Protein AF-A0A1F0MSL5-F1 (afdb_monomer_lite)

pLDDT: mean 90.59, std 12.0, range [36.44, 98.75]

Radius of gyration: 19.06 Å; chains: 1; bounding box: 54×35×48 Å

Structure (mmCIF, N/CA/C/O backbone):
data_AF-A0A1F0MSL5-F1
#
_entry.id   AF-A0A1F0MSL5-F1
#
loop_
_atom_site.group_PDB
_atom_site.id
_atom_site.type_symbol
_atom_site.label_atom_id
_atom_site.label_alt_id
_atom_site.label_comp_id
_atom_site.label_asym_id
_atom_site.label_entity_id
_atom_site.label_seq_id
_atom_site.pdbx_PDB_ins_code
_atom_site.Cartn_x
_atom_site.Cartn_y
_atom_site.Cartn_z
_atom_site.occupancy
_atom_site.B_iso_or_equiv
_atom_site.auth_seq_id
_atom_site.auth_comp_id
_atom_site.auth_asym_id
_atom_site.auth_atom_id
_atom_site.pdbx_PDB_model_num
ATOM 1 N N . MET A 1 1 ? 31.109 -0.212 -4.032 1.00 39.09 1 MET A N 1
ATOM 2 C CA . MET A 1 1 ? 30.775 -1.635 -4.224 1.00 39.09 1 MET A CA 1
ATOM 3 C C . MET A 1 1 ? 31.225 -1.991 -5.620 1.00 39.09 1 MET A C 1
ATOM 5 O O . MET A 1 1 ? 30.994 -1.193 -6.517 1.00 39.09 1 MET A O 1
ATOM 9 N N . VAL A 1 2 ? 31.985 -3.072 -5.764 1.00 36.44 2 VAL A N 1
ATOM 10 C CA . VAL A 1 2 ? 32.353 -3.594 -7.083 1.00 36.44 2 VAL A CA 1
ATOM 11 C C . VAL A 1 2 ? 31.089 -4.248 -7.626 1.00 36.44 2 VAL A C 1
ATOM 13 O O . VAL A 1 2 ? 30.461 -5.012 -6.900 1.00 36.44 2 VAL A O 1
ATOM 16 N N . ASP A 1 3 ? 30.675 -3.861 -8.826 1.00 40.62 3 ASP A N 1
ATOM 17 C CA . ASP A 1 3 ? 29.534 -4.452 -9.519 1.00 40.62 3 ASP A CA 1
ATOM 18 C C . ASP A 1 3 ? 29.884 -5.920 -9.820 1.00 40.62 3 ASP A C 1
ATOM 20 O O . ASP A 1 3 ? 30.677 -6.215 -10.711 1.00 40.62 3 ASP A O 1
ATOM 24 N N . GLU A 1 4 ? 29.420 -6.841 -8.970 1.00 50.75 4 GLU A N 1
ATOM 25 C CA . GLU A 1 4 ? 29.673 -8.285 -9.089 1.00 50.75 4 GLU A CA 1
ATOM 26 C C . GLU A 1 4 ? 28.747 -8.949 -10.120 1.00 50.75 4 GLU A C 1
ATOM 28 O O . GLU A 1 4 ? 28.671 -10.177 -10.187 1.00 50.75 4 GLU A O 1
ATOM 33 N N . TYR A 1 5 ? 28.041 -8.168 -10.943 1.00 54.22 5 TYR A N 1
ATOM 34 C CA . TYR A 1 5 ? 27.278 -8.721 -12.047 1.00 54.22 5 TYR A CA 1
ATOM 35 C C . TYR A 1 5 ? 28.220 -9.040 -13.217 1.00 54.22 5 TYR A C 1
ATOM 37 O O . TYR A 1 5 ? 28.801 -8.127 -13.805 1.00 54.22 5 TYR A O 1
ATOM 45 N N . PRO A 1 6 ? 28.432 -10.325 -13.563 1.00 61.44 6 PRO A N 1
ATOM 46 C CA . PRO A 1 6 ? 29.410 -10.688 -14.577 1.00 61.44 6 PRO A CA 1
ATOM 47 C C . PRO A 1 6 ? 28.989 -10.113 -15.930 1.00 61.44 6 PRO A C 1
ATOM 49 O O . PRO A 1 6 ? 27.938 -10.470 -16.474 1.00 61.44 6 PRO A O 1
ATOM 52 N N . GLU A 1 7 ? 29.822 -9.223 -16.471 1.00 61.44 7 GLU A N 1
ATOM 53 C CA . GLU A 1 7 ? 29.609 -8.629 -17.785 1.00 61.44 7 GLU A CA 1
ATOM 54 C C . GLU A 1 7 ? 29.478 -9.729 -18.849 1.00 61.44 7 GLU A C 1
ATOM 56 O O . GLU A 1 7 ? 30.272 -10.670 -18.925 1.00 61.44 7 GLU A O 1
ATOM 61 N N . ASN A 1 8 ? 28.463 -9.613 -19.705 1.00 65.75 8 ASN A N 1
ATOM 62 C CA . ASN A 1 8 ? 28.251 -10.545 -20.807 1.00 65.75 8 ASN A CA 1
ATOM 63 C C . ASN A 1 8 ? 29.166 -10.181 -21.988 1.00 65.75 8 ASN A C 1
ATOM 65 O O . ASN A 1 8 ? 28.724 -9.621 -22.992 1.00 65.75 8 ASN A O 1
ATOM 69 N N . ILE A 1 9 ? 30.462 -10.451 -21.836 1.00 73.75 9 ILE A N 1
ATOM 70 C CA . ILE A 1 9 ? 31.501 -10.042 -22.785 1.00 73.75 9 ILE A CA 1
ATOM 71 C C . ILE A 1 9 ? 31.536 -10.998 -23.978 1.00 73.75 9 ILE A C 1
ATOM 73 O O . ILE A 1 9 ? 31.702 -12.210 -23.834 1.00 73.75 9 ILE A O 1
ATOM 77 N N . GLN A 1 10 ? 31.431 -10.443 -25.186 1.00 61.34 10 GLN A N 1
ATOM 78 C CA . GLN A 1 10 ? 31.547 -11.205 -26.425 1.00 61.34 10 GLN A CA 1
ATOM 79 C C . GLN A 1 10 ? 32.951 -11.827 -26.535 1.00 61.34 10 GLN A C 1
ATOM 81 O O . GLN A 1 10 ? 33.940 -11.119 -26.712 1.00 61.34 10 GLN A O 1
ATOM 86 N N . GLY A 1 11 ? 33.031 -13.158 -26.427 1.00 68.38 11 GLY A N 1
ATOM 87 C CA . GLY A 1 11 ? 34.289 -13.918 -26.414 1.00 68.38 11 GLY A CA 1
ATOM 88 C C . GLY A 1 11 ? 34.546 -14.708 -25.125 1.00 68.38 11 GLY A C 1
ATOM 89 O O . GLY A 1 11 ? 35.454 -15.539 -25.111 1.00 68.38 11 GLY A O 1
ATOM 90 N N . ASP A 1 12 ? 33.746 -14.504 -24.075 1.00 77.56 12 ASP A N 1
ATOM 91 C CA . ASP A 1 12 ? 33.759 -15.350 -22.876 1.00 77.56 12 ASP A CA 1
ATOM 92 C C . ASP A 1 12 ? 33.142 -16.735 -23.186 1.00 77.56 12 ASP A C 1
ATOM 94 O O . ASP A 1 12 ? 32.118 -16.801 -23.871 1.00 77.56 12 ASP A O 1
ATOM 98 N N . PRO A 1 13 ? 33.698 -17.861 -22.696 1.00 70.50 13 PRO A N 1
ATOM 99 C CA . PRO A 1 13 ? 33.056 -19.178 -22.802 1.00 70.50 13 PRO A CA 1
ATOM 100 C C . PRO A 1 13 ? 31.639 -19.243 -22.201 1.00 70.50 13 PRO A C 1
ATOM 102 O O . PRO A 1 13 ? 30.852 -20.104 -22.584 1.00 70.50 13 PRO A O 1
ATOM 105 N N . ASN A 1 14 ? 31.318 -18.336 -21.275 1.00 65.00 14 ASN A N 1
ATOM 106 C CA . ASN A 1 14 ? 30.014 -18.141 -20.642 1.00 65.00 14 ASN A CA 1
ATOM 107 C C . ASN A 1 14 ? 29.222 -16.973 -21.258 1.00 65.00 14 ASN A C 1
ATOM 109 O O . ASN A 1 14 ? 28.242 -16.508 -20.657 1.00 65.00 14 ASN A O 1
ATOM 113 N N . PHE A 1 15 ? 29.648 -16.471 -22.421 1.00 67.19 15 PHE A N 1
ATOM 114 C CA . PHE A 1 15 ? 28.886 -15.514 -23.208 1.00 67.19 15 PHE A CA 1
ATOM 115 C C . PHE A 1 15 ? 27.604 -16.171 -23.694 1.00 67.19 15 PHE A C 1
ATOM 117 O O . PHE A 1 15 ? 27.625 -17.247 -24.291 1.00 67.19 15 PHE A O 1
ATOM 124 N N . ASN A 1 16 ? 26.480 -15.505 -23.466 1.00 60.19 16 ASN A N 1
ATOM 125 C CA . ASN A 1 16 ? 25.192 -16.008 -23.907 1.00 60.19 16 ASN A CA 1
ATOM 126 C C . ASN A 1 16 ? 24.387 -14.903 -24.592 1.00 60.19 16 ASN A C 1
ATOM 128 O O . ASN A 1 16 ? 24.318 -13.779 -24.099 1.00 60.19 16 ASN A O 1
ATOM 132 N N . VAL A 1 17 ? 23.751 -15.218 -25.722 1.00 54.50 17 VAL A N 1
ATOM 133 C CA . VAL A 1 17 ? 22.869 -14.291 -26.449 1.00 54.50 17 VAL A CA 1
ATOM 134 C C . VAL A 1 17 ? 21.440 -14.793 -26.339 1.00 54.50 17 VAL A C 1
ATOM 136 O O . VAL A 1 17 ? 21.073 -15.747 -27.019 1.00 54.50 17 VAL A O 1
ATOM 139 N N . GLY A 1 18 ? 20.640 -14.131 -25.499 1.00 56.44 18 GLY A N 1
ATOM 140 C CA . GLY A 1 18 ? 19.253 -14.515 -25.226 1.00 56.44 18 GLY A CA 1
ATOM 141 C C . GLY A 1 18 ? 19.111 -15.871 -24.517 1.00 56.44 18 GLY A C 1
ATOM 142 O O . GLY A 1 18 ? 20.002 -16.714 -24.549 1.00 56.44 18 GLY A O 1
ATOM 143 N N . GLY A 1 19 ? 17.971 -16.084 -23.854 1.00 50.50 19 GLY A N 1
ATOM 144 C CA . GLY A 1 19 ? 17.570 -17.412 -23.368 1.00 50.50 19 GLY A CA 1
ATOM 145 C C . GLY A 1 19 ? 18.366 -17.994 -22.194 1.00 50.50 19 GLY A C 1
ATOM 146 O O . GLY A 1 19 ? 18.327 -19.205 -21.999 1.00 50.50 19 GLY A O 1
ATOM 147 N N . VAL A 1 20 ? 19.066 -17.173 -21.408 1.00 52.00 20 VAL A N 1
ATOM 148 C CA . VAL A 1 20 ? 19.597 -17.603 -20.105 1.00 52.00 20 VAL A CA 1
ATOM 149 C C . VAL A 1 20 ? 18.758 -16.961 -19.019 1.00 52.00 20 VAL A C 1
ATOM 151 O O . VAL A 1 20 ? 18.625 -15.738 -19.012 1.00 52.00 20 VAL A O 1
ATOM 154 N N . ASP A 1 21 ? 18.232 -17.775 -18.102 1.00 55.50 21 ASP A N 1
ATOM 155 C CA . ASP A 1 21 ? 17.589 -17.310 -16.871 1.00 55.50 21 ASP A CA 1
ATOM 156 C C . ASP A 1 21 ? 18.634 -16.611 -15.989 1.00 55.50 21 ASP A C 1
ATOM 158 O O . ASP A 1 21 ? 19.251 -17.199 -15.102 1.00 55.50 21 ASP A O 1
ATOM 162 N N . ARG A 1 22 ? 18.890 -15.336 -16.284 1.00 64.69 22 ARG A N 1
ATOM 163 C CA . ARG A 1 22 ? 19.633 -14.418 -15.422 1.00 64.69 22 ARG A CA 1
ATOM 164 C C . ARG A 1 22 ? 18.676 -13.316 -15.020 1.00 64.69 22 ARG A C 1
ATOM 166 O O . ARG A 1 22 ? 18.452 -12.370 -15.770 1.00 64.69 22 ARG A O 1
ATOM 173 N N . GLN A 1 23 ? 18.091 -13.472 -13.841 1.00 71.62 23 GLN A N 1
ATOM 174 C CA . GLN A 1 23 ? 17.316 -12.407 -13.230 1.00 71.62 23 GLN A CA 1
ATOM 175 C C . GLN A 1 23 ? 18.282 -11.335 -12.726 1.00 71.62 23 GLN A C 1
ATOM 177 O O . GLN A 1 23 ? 19.159 -11.628 -11.910 1.00 71.62 23 GLN A O 1
ATOM 182 N N . LEU A 1 24 ? 18.129 -10.109 -13.233 1.00 81.88 24 LEU A N 1
ATOM 183 C CA . LEU A 1 24 ? 18.881 -8.941 -12.773 1.00 81.88 24 LEU A CA 1
ATOM 184 C C . LEU A 1 24 ? 18.760 -8.782 -11.246 1.00 81.88 24 LEU A C 1
ATOM 186 O O . LEU A 1 24 ? 17.718 -9.136 -10.693 1.00 81.88 24 LEU A O 1
ATOM 190 N N . PRO A 1 25 ? 19.762 -8.220 -10.549 1.00 89.31 25 PRO A N 1
ATOM 191 C CA . PRO A 1 25 ? 19.611 -7.820 -9.155 1.00 89.31 25 PRO A CA 1
ATOM 192 C C . PRO A 1 25 ? 18.463 -6.825 -9.015 1.00 89.31 25 PRO A C 1
ATOM 194 O O . PRO A 1 25 ? 18.189 -6.062 -9.945 1.00 89.31 25 PRO A O 1
ATOM 197 N N . ASP A 1 26 ? 17.830 -6.793 -7.849 1.00 91.12 26 ASP A N 1
ATOM 198 C CA . ASP A 1 26 ? 16.621 -5.994 -7.629 1.00 91.12 26 ASP A CA 1
ATOM 199 C C . ASP A 1 26 ? 16.846 -4.489 -7.859 1.00 91.12 26 ASP A C 1
ATOM 201 O O . ASP A 1 26 ? 15.995 -3.827 -8.455 1.00 91.12 26 ASP A O 1
ATOM 205 N N . ASP A 1 27 ? 18.029 -3.964 -7.520 1.00 90.50 27 ASP A N 1
ATOM 206 C CA . ASP A 1 27 ? 18.408 -2.576 -7.821 1.00 90.50 27 ASP A CA 1
ATOM 207 C C . ASP A 1 27 ? 18.462 -2.284 -9.330 1.00 90.50 27 ASP A C 1
ATOM 209 O O . ASP A 1 27 ? 17.960 -1.251 -9.777 1.00 90.50 27 ASP A O 1
ATOM 213 N N . LEU A 1 28 ? 19.009 -3.203 -10.136 1.00 90.94 28 LEU A N 1
ATOM 214 C CA . LEU A 1 28 ? 19.063 -3.037 -11.594 1.00 90.94 28 LEU A CA 1
ATOM 215 C C . LEU A 1 28 ? 17.695 -3.275 -12.244 1.00 90.94 28 LEU A C 1
ATOM 217 O O . LEU A 1 28 ? 17.371 -2.621 -13.235 1.00 90.94 28 LEU A O 1
ATOM 221 N N . GLN A 1 29 ? 16.866 -4.170 -11.689 1.00 93.00 29 GLN A N 1
ATOM 222 C CA . GLN A 1 29 ? 15.476 -4.322 -12.130 1.00 93.00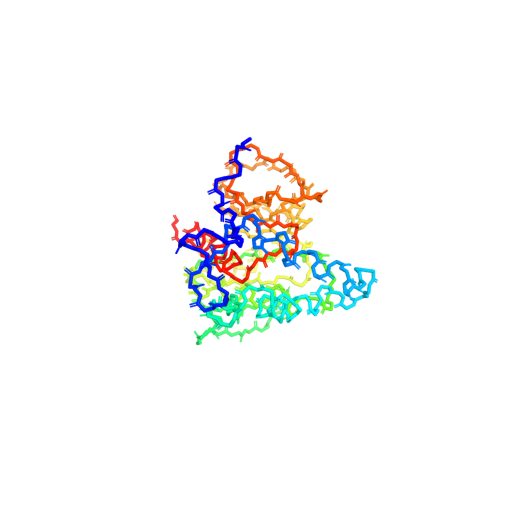 29 GLN A CA 1
ATOM 223 C C . GLN A 1 29 ? 14.696 -3.017 -11.914 1.00 93.00 29 GLN A C 1
ATOM 225 O O . GLN A 1 29 ? 14.002 -2.554 -12.823 1.00 93.00 29 GLN A O 1
ATOM 230 N N . LEU A 1 30 ? 14.835 -2.403 -10.732 1.00 95.44 30 LEU A N 1
ATOM 231 C CA . LEU A 1 30 ? 14.231 -1.108 -10.428 1.00 95.44 30 LEU A CA 1
ATOM 232 C C . LEU A 1 30 ? 14.753 -0.021 -11.369 1.00 95.44 30 LEU A C 1
ATOM 234 O O . LEU A 1 30 ? 13.954 0.752 -11.896 1.00 95.44 30 LEU A O 1
ATOM 238 N N . GLU A 1 31 ? 16.067 0.046 -11.594 1.00 94.12 31 GLU A N 1
ATOM 239 C CA . GLU A 1 31 ? 16.674 1.048 -12.471 1.00 94.12 31 GLU A CA 1
ATOM 240 C C . GLU A 1 31 ? 16.126 0.959 -13.900 1.00 94.12 31 GLU A C 1
ATOM 242 O O . GLU A 1 31 ? 15.712 1.978 -14.461 1.00 94.12 31 GLU A O 1
ATOM 247 N N . GLN A 1 32 ? 16.054 -0.247 -14.469 1.00 92.50 32 GLN A N 1
ATOM 248 C CA . GLN A 1 32 ? 15.510 -0.455 -15.812 1.00 92.50 32 GLN A CA 1
ATOM 249 C C . GLN A 1 32 ? 14.027 -0.091 -15.899 1.00 92.50 32 GLN A C 1
ATOM 251 O O . GLN A 1 32 ? 13.614 0.605 -16.831 1.00 92.50 32 GLN A O 1
ATOM 256 N N . LEU A 1 33 ? 13.230 -0.528 -14.920 1.00 94.69 33 LEU A N 1
ATOM 257 C CA . LEU A 1 33 ? 11.803 -0.226 -14.861 1.00 94.69 33 LEU A CA 1
ATOM 258 C C . LEU A 1 33 ? 11.559 1.286 -14.761 1.00 94.69 33 LEU A C 1
ATOM 260 O O . LEU A 1 33 ? 10.780 1.848 -15.534 1.00 94.69 33 LEU A O 1
ATOM 264 N N . ARG A 1 34 ? 12.253 1.946 -13.829 1.00 95.38 34 ARG A N 1
ATOM 265 C CA . ARG A 1 34 ? 12.174 3.392 -13.609 1.00 95.38 34 ARG A CA 1
ATOM 266 C C . ARG A 1 34 ? 12.574 4.154 -14.868 1.00 95.38 34 ARG A C 1
ATOM 268 O O . ARG A 1 34 ? 11.818 5.015 -15.305 1.00 95.38 34 ARG A O 1
ATOM 275 N N . SER A 1 35 ? 13.708 3.801 -15.477 1.00 94.69 35 SER A N 1
ATOM 276 C CA . SER A 1 35 ? 14.211 4.459 -16.687 1.00 94.69 35 SER A CA 1
ATOM 277 C C . SER A 1 35 ? 13.188 4.427 -17.826 1.00 94.69 35 SER A C 1
ATOM 279 O O . SER A 1 35 ? 12.945 5.454 -18.465 1.00 94.69 35 SER A O 1
ATOM 281 N N . TYR A 1 36 ? 12.530 3.283 -18.043 1.00 95.50 36 TYR A N 1
ATOM 282 C CA . TYR A 1 36 ? 11.482 3.165 -19.055 1.00 95.50 36 TYR A CA 1
ATOM 283 C C . TYR A 1 36 ? 10.262 4.037 -18.732 1.00 95.50 36 TYR A C 1
ATOM 285 O O . TYR A 1 36 ? 9.781 4.767 -19.602 1.00 95.50 36 TYR A O 1
ATOM 293 N N . ILE A 1 37 ? 9.762 3.979 -17.492 1.00 96.38 37 ILE A N 1
ATOM 294 C CA . ILE A 1 37 ? 8.566 4.723 -17.074 1.00 96.38 37 ILE A CA 1
ATOM 295 C C . ILE A 1 37 ? 8.796 6.233 -17.192 1.00 96.38 37 ILE A C 1
ATOM 297 O O . ILE A 1 37 ? 7.988 6.915 -17.822 1.00 96.38 37 ILE A O 1
ATOM 301 N N . GLU A 1 38 ? 9.908 6.735 -16.655 1.00 94.56 38 GLU A N 1
ATOM 302 C CA . GLU A 1 38 ? 10.255 8.164 -16.654 1.00 94.56 38 GLU A CA 1
ATOM 303 C C . GLU A 1 38 ? 10.518 8.710 -18.063 1.00 94.56 38 GLU A C 1
ATOM 305 O O . GLU A 1 38 ? 10.251 9.877 -18.336 1.00 94.56 38 GLU A O 1
ATOM 310 N N . SER A 1 39 ? 11.000 7.868 -18.982 1.00 95.69 39 SER A N 1
ATOM 311 C CA . SER A 1 39 ? 11.227 8.269 -20.378 1.00 95.69 39 SER A CA 1
ATOM 312 C C . SER A 1 39 ? 9.952 8.259 -21.227 1.00 95.69 39 SER A C 1
ATOM 314 O O . SER A 1 39 ? 9.917 8.885 -22.286 1.00 95.69 39 SER A O 1
ATOM 316 N N . THR A 1 40 ? 8.923 7.518 -20.806 1.00 95.56 40 THR A N 1
ATOM 317 C CA . THR A 1 40 ? 7.742 7.227 -21.638 1.00 95.56 40 THR A CA 1
ATOM 318 C C . THR A 1 40 ? 6.502 7.997 -21.199 1.00 95.56 40 THR A C 1
ATOM 320 O O . THR A 1 40 ? 5.692 8.390 -22.040 1.00 95.56 40 THR A O 1
ATOM 323 N N . TYR A 1 41 ? 6.316 8.191 -19.894 1.00 95.50 41 TYR A N 1
ATOM 324 C CA . TYR A 1 41 ? 5.074 8.714 -19.336 1.00 95.50 41 TYR A CA 1
ATOM 325 C C . TYR A 1 41 ? 5.294 10.058 -18.647 1.00 95.50 41 TYR A C 1
ATOM 327 O O . TYR A 1 41 ? 6.214 10.214 -17.854 1.00 95.50 41 TYR A O 1
ATOM 335 N N . ASP A 1 42 ? 4.398 11.007 -18.915 1.00 93.69 42 ASP A N 1
ATOM 336 C CA . ASP A 1 42 ? 4.409 12.329 -18.287 1.00 93.69 42 ASP A CA 1
ATOM 337 C C . ASP A 1 42 ? 3.934 12.247 -16.820 1.00 93.69 42 ASP A C 1
ATOM 339 O O . ASP A 1 42 ? 2.758 11.916 -16.600 1.00 93.69 42 ASP A O 1
ATOM 343 N N . PRO A 1 43 ? 4.799 12.537 -15.825 1.00 90.81 43 PRO A N 1
ATOM 344 C CA . PRO A 1 43 ? 4.436 12.500 -14.409 1.00 90.81 43 PRO A CA 1
ATOM 345 C C . PRO A 1 43 ? 3.411 13.571 -14.016 1.00 90.81 43 PRO A C 1
ATOM 347 O O . PRO A 1 43 ? 2.674 13.369 -13.053 1.00 90.81 43 PRO A O 1
ATOM 350 N N . GLU A 1 44 ? 3.303 14.665 -14.777 1.00 91.25 44 GLU A N 1
ATOM 351 C CA . GLU A 1 44 ? 2.357 15.758 -14.508 1.00 91.25 44 GLU A CA 1
ATOM 352 C C . GLU A 1 44 ? 0.943 15.453 -15.029 1.00 91.25 44 GLU A C 1
ATOM 354 O O . GLU A 1 44 ? -0.010 16.201 -14.787 1.00 91.25 44 GLU A O 1
ATOM 359 N N . SER A 1 45 ? 0.771 14.335 -15.743 1.00 92.75 45 SER A N 1
ATOM 360 C CA . SER A 1 45 ? -0.542 13.891 -16.196 1.00 92.75 45 SER A CA 1
ATOM 361 C C . SER A 1 45 ? -1.461 13.626 -14.993 1.00 92.75 45 SER A C 1
ATOM 363 O O . SER A 1 45 ? -1.115 12.824 -14.123 1.00 92.75 45 SER A O 1
ATOM 365 N N . PRO A 1 46 ? -2.693 14.171 -14.962 1.00 89.19 46 PRO A N 1
ATOM 366 C CA . PRO A 1 46 ? -3.625 13.923 -13.858 1.00 89.19 46 PRO A CA 1
ATOM 367 C C . PRO A 1 46 ? -3.998 12.444 -13.681 1.00 89.19 46 PRO A C 1
ATOM 369 O O . PRO A 1 46 ? -4.456 12.042 -12.615 1.00 89.19 46 PRO A O 1
ATOM 372 N N . GLN A 1 47 ? -3.821 11.625 -14.723 1.00 91.44 47 GLN A N 1
ATOM 373 C CA . GLN A 1 47 ? -4.070 10.183 -14.690 1.00 91.44 47 GLN A CA 1
ATOM 374 C C . GLN A 1 47 ? -2.805 9.367 -14.396 1.00 91.44 47 GLN A C 1
ATOM 376 O O . GLN A 1 47 ? -2.876 8.139 -14.405 1.00 91.44 47 GLN A O 1
ATOM 381 N N . TYR A 1 48 ? -1.653 10.008 -14.156 1.00 94.31 48 TYR A N 1
ATOM 382 C CA . TYR A 1 48 ? -0.367 9.321 -14.052 1.00 94.31 48 TYR A CA 1
ATOM 383 C C . TYR A 1 48 ? -0.400 8.191 -13.023 1.00 94.31 48 TYR A C 1
ATOM 385 O O . TYR A 1 48 ? -0.156 7.042 -13.384 1.00 94.31 48 TYR A O 1
ATOM 393 N N . LEU A 1 49 ? -0.785 8.505 -11.780 1.00 94.44 49 LEU A N 1
ATOM 394 C CA . LEU A 1 49 ? -0.863 7.526 -10.693 1.00 94.44 49 LEU A CA 1
ATOM 395 C C . LEU A 1 49 ? -1.963 6.482 -10.913 1.00 94.44 49 LEU A C 1
ATOM 397 O O . LEU A 1 49 ? -1.762 5.315 -10.599 1.00 94.44 49 LEU A O 1
ATOM 401 N N . ALA A 1 50 ? -3.100 6.875 -11.493 1.00 94.31 50 ALA A N 1
ATOM 402 C CA . ALA A 1 50 ? -4.213 5.962 -11.751 1.00 94.31 50 ALA A CA 1
ATOM 403 C C . ALA A 1 50 ? -3.839 4.853 -12.746 1.00 94.31 50 ALA A C 1
ATOM 405 O O . ALA A 1 50 ? -4.270 3.717 -12.598 1.00 94.31 50 ALA A O 1
ATOM 406 N N . LEU A 1 51 ? -3.014 5.183 -13.742 1.00 95.25 51 LEU A N 1
ATOM 407 C CA . LEU A 1 51 ? -2.549 4.248 -14.769 1.00 95.25 51 LEU A CA 1
ATOM 408 C C . LEU A 1 51 ? -1.211 3.588 -14.414 1.00 95.25 51 LEU A C 1
ATOM 410 O O . LEU A 1 51 ? -0.723 2.741 -15.163 1.00 95.25 51 LEU A O 1
ATOM 414 N N . LEU A 1 52 ? -0.575 3.997 -13.315 1.00 95.38 52 LEU A N 1
ATOM 415 C CA . LEU A 1 52 ? 0.767 3.551 -12.964 1.00 95.38 52 LEU A CA 1
ATOM 416 C C . LEU A 1 52 ? 0.871 2.030 -12.747 1.00 95.38 52 LEU A C 1
ATOM 418 O O . LEU A 1 52 ? 1.836 1.463 -13.255 1.00 95.38 52 LEU A O 1
ATOM 422 N N . PRO A 1 53 ? -0.081 1.337 -12.089 1.00 93.69 53 PRO A N 1
ATOM 423 C CA . PRO A 1 53 ? -0.012 -0.119 -11.919 1.00 93.69 53 PRO A CA 1
ATOM 424 C C . PRO A 1 53 ? 0.059 -0.881 -13.250 1.00 93.69 53 PRO A C 1
ATOM 426 O O . PRO A 1 53 ? 0.905 -1.762 -13.424 1.00 93.69 53 PRO A O 1
ATOM 429 N N . ASP A 1 54 ? -0.763 -0.488 -14.224 1.00 92.94 54 ASP A N 1
ATOM 430 C CA . ASP A 1 54 ? -0.765 -1.087 -15.562 1.00 92.94 54 ASP A CA 1
ATOM 431 C C . ASP A 1 54 ? 0.541 -0.789 -16.301 1.00 92.94 54 ASP A C 1
ATOM 433 O O . ASP A 1 54 ? 1.136 -1.668 -16.928 1.00 92.94 54 ASP A O 1
ATOM 437 N N . ARG A 1 55 ? 1.031 0.452 -16.190 1.00 95.38 55 ARG A N 1
ATOM 438 C CA . ARG A 1 55 ? 2.304 0.878 -16.788 1.00 95.38 55 ARG A CA 1
ATOM 439 C C . ARG A 1 55 ? 3.489 0.126 -16.197 1.00 95.38 55 ARG A C 1
ATOM 441 O O . ARG A 1 55 ? 4.365 -0.268 -16.959 1.00 95.38 55 ARG A O 1
ATOM 448 N N . ILE A 1 56 ? 3.504 -0.097 -14.881 1.00 95.25 56 ILE A N 1
ATOM 449 C CA . ILE A 1 56 ? 4.518 -0.899 -14.186 1.00 95.25 56 ILE A CA 1
ATOM 450 C C . ILE A 1 56 ? 4.479 -2.333 -14.695 1.00 95.25 56 ILE A C 1
ATOM 452 O O . ILE A 1 56 ? 5.514 -2.855 -15.091 1.00 95.25 56 ILE A O 1
ATOM 456 N N . THR A 1 57 ? 3.299 -2.951 -14.740 1.00 92.12 57 THR A N 1
ATOM 457 C CA . THR A 1 57 ? 3.143 -4.335 -15.208 1.00 92.12 57 THR A CA 1
ATOM 458 C C . THR A 1 57 ? 3.639 -4.478 -16.647 1.00 92.12 57 THR A C 1
ATOM 460 O O . THR A 1 57 ? 4.463 -5.340 -16.946 1.00 92.12 57 THR A O 1
ATOM 463 N N . HIS A 1 58 ? 3.195 -3.590 -17.539 1.00 9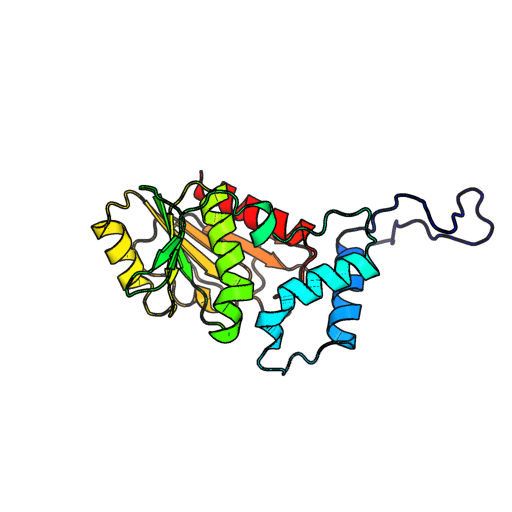1.50 58 HIS A N 1
ATOM 464 C CA . HIS A 1 58 ? 3.593 -3.607 -18.943 1.00 91.50 58 HIS A CA 1
ATOM 465 C C . HIS A 1 58 ? 5.097 -3.360 -19.121 1.00 91.50 58 HIS A C 1
ATOM 467 O O . HIS A 1 58 ? 5.764 -4.102 -19.842 1.00 91.50 58 HIS A O 1
ATOM 473 N N . ALA A 1 59 ? 5.650 -2.355 -18.440 1.00 92.69 59 ALA A N 1
ATOM 474 C CA . ALA A 1 59 ? 7.076 -2.062 -18.489 1.00 92.69 59 ALA A CA 1
ATOM 475 C C . ALA A 1 59 ? 7.909 -3.218 -17.917 1.00 92.69 59 ALA A C 1
ATOM 477 O O . ALA A 1 59 ? 8.926 -3.571 -18.501 1.00 92.69 59 ALA A O 1
ATOM 478 N N . ALA A 1 60 ? 7.464 -3.862 -16.837 1.00 90.50 60 ALA A N 1
ATOM 479 C CA . ALA A 1 60 ? 8.147 -5.011 -16.257 1.00 90.50 60 ALA A CA 1
ATOM 480 C C . ALA A 1 60 ? 8.157 -6.211 -17.220 1.00 90.50 60 ALA A C 1
ATOM 482 O O . ALA A 1 60 ? 9.205 -6.824 -17.412 1.00 90.50 60 ALA A O 1
ATOM 483 N N . MET A 1 61 ? 7.046 -6.484 -17.913 1.00 90.06 61 MET A N 1
ATOM 484 C CA . MET A 1 61 ? 6.994 -7.520 -18.954 1.00 90.06 61 MET A CA 1
ATOM 485 C C . MET A 1 61 ? 7.964 -7.249 -20.112 1.00 90.06 61 MET A C 1
ATOM 4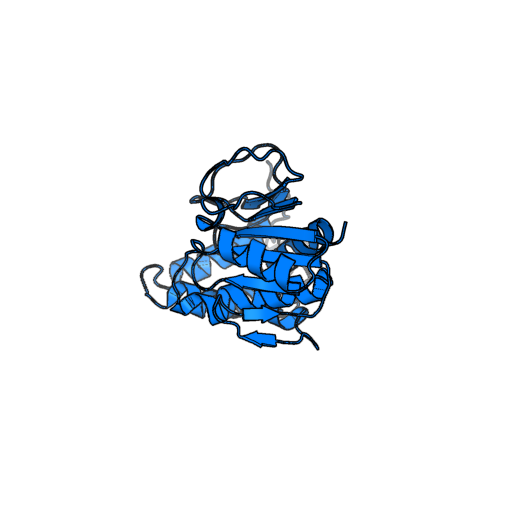87 O O . MET A 1 61 ? 8.580 -8.185 -20.623 1.00 90.06 61 MET A O 1
ATOM 491 N N . LEU A 1 62 ? 8.098 -5.986 -20.531 1.00 88.50 62 LEU A N 1
ATOM 492 C CA . LEU A 1 62 ? 8.995 -5.587 -21.619 1.00 88.50 62 LEU A CA 1
ATOM 493 C C . LEU A 1 62 ? 10.471 -5.587 -21.203 1.00 88.50 62 LEU A C 1
ATOM 495 O O . LEU A 1 62 ? 11.313 -6.075 -21.953 1.00 88.50 62 LEU A O 1
ATOM 499 N N . MET A 1 63 ? 10.777 -5.024 -20.034 1.00 88.19 63 MET A N 1
ATOM 500 C CA . MET A 1 63 ? 12.148 -4.752 -19.595 1.00 88.19 63 MET A CA 1
ATOM 501 C C . MET A 1 63 ? 12.776 -5.936 -18.864 1.00 88.19 63 MET A C 1
ATOM 503 O O . MET A 1 63 ? 13.946 -6.233 -19.074 1.00 88.19 63 MET A O 1
ATOM 507 N N . LEU A 1 64 ? 12.002 -6.633 -18.030 1.00 85.94 64 LEU A N 1
ATOM 508 C CA . LEU A 1 64 ? 12.496 -7.727 -17.184 1.00 85.94 64 LEU A CA 1
ATOM 509 C C . LEU A 1 64 ? 12.196 -9.112 -17.785 1.00 85.94 64 LEU A C 1
ATOM 511 O O . LEU A 1 64 ? 12.666 -10.128 -17.277 1.00 85.94 64 LEU A O 1
ATOM 515 N N . GLY A 1 65 ? 11.439 -9.150 -18.886 1.00 81.62 65 GLY A N 1
ATOM 516 C CA . GLY A 1 65 ? 11.096 -10.361 -19.623 1.00 81.62 65 GLY A CA 1
ATOM 517 C C . GLY A 1 65 ? 9.885 -11.108 -19.060 1.00 81.62 65 GLY A C 1
ATOM 518 O O . GLY A 1 65 ? 9.508 -10.975 -17.899 1.00 81.62 65 GLY A O 1
ATOM 519 N N . SER A 1 66 ? 9.258 -11.935 -19.897 1.00 71.06 66 SER A N 1
ATOM 520 C CA . SER A 1 66 ? 8.011 -12.645 -19.572 1.00 71.06 66 SER A CA 1
ATOM 521 C C . SER A 1 66 ? 8.173 -13.864 -18.658 1.00 71.06 66 SER A C 1
ATOM 523 O O . SER A 1 66 ? 7.170 -14.419 -18.219 1.00 71.06 66 SER A O 1
ATOM 525 N N . ALA A 1 67 ? 9.407 -14.299 -18.387 1.00 64.81 67 ALA A N 1
ATOM 526 C CA . ALA A 1 67 ? 9.684 -15.416 -17.482 1.00 64.81 67 ALA A CA 1
ATOM 527 C C . ALA A 1 67 ? 9.498 -15.042 -15.998 1.00 64.81 67 ALA A C 1
ATOM 529 O O . ALA A 1 67 ? 9.396 -15.926 -15.150 1.00 64.81 67 ALA A O 1
ATOM 530 N N . VAL A 1 68 ? 9.439 -13.743 -15.684 1.00 76.62 68 VAL A N 1
ATOM 531 C CA . VAL A 1 68 ? 9.219 -13.228 -14.329 1.00 76.62 68 VAL A CA 1
ATOM 532 C C . VAL A 1 68 ? 7.719 -13.085 -14.054 1.00 76.62 68 VAL A C 1
ATOM 534 O O . VAL A 1 68 ? 6.934 -12.722 -14.929 1.00 76.62 68 VAL A O 1
ATOM 537 N N . ASP A 1 69 ? 7.313 -13.359 -12.815 1.00 83.62 69 ASP A N 1
ATOM 538 C CA . ASP A 1 69 ? 5.939 -13.152 -12.362 1.00 83.62 69 ASP A CA 1
ATOM 539 C C . ASP A 1 69 ? 5.650 -11.661 -12.108 1.00 83.62 69 ASP A C 1
ATOM 541 O O . ASP A 1 69 ? 6.044 -11.078 -11.087 1.00 83.62 69 ASP A O 1
ATOM 545 N N . HIS A 1 70 ? 4.897 -11.067 -13.033 1.00 86.88 70 HIS A N 1
ATOM 546 C CA . HIS A 1 70 ? 4.506 -9.655 -13.027 1.00 86.88 70 HIS A CA 1
ATOM 547 C C . HIS A 1 70 ? 3.148 -9.380 -12.379 1.00 86.88 70 HIS A C 1
ATOM 549 O O . HIS A 1 70 ? 2.631 -8.274 -12.500 1.00 86.88 70 HIS A O 1
ATOM 555 N N . THR A 1 71 ? 2.543 -10.356 -11.698 1.00 86.00 71 THR A N 1
ATOM 556 C CA . THR A 1 71 ? 1.227 -10.161 -11.074 1.00 86.00 71 THR A CA 1
ATOM 557 C C . THR A 1 71 ? 1.259 -9.046 -10.023 1.00 86.00 71 THR A C 1
ATOM 559 O O . THR A 1 71 ? 2.043 -9.067 -9.074 1.00 86.00 71 THR A O 1
ATOM 562 N N . MET A 1 72 ? 0.402 -8.036 -10.168 1.00 90.12 72 MET A N 1
ATOM 563 C CA . MET A 1 72 ? 0.289 -6.979 -9.159 1.00 90.12 72 MET A CA 1
ATOM 564 C C . MET A 1 72 ? -0.378 -7.520 -7.885 1.00 90.12 72 MET A C 1
ATOM 566 O O . MET A 1 72 ? -1.215 -8.421 -7.986 1.00 90.12 72 MET A O 1
ATOM 570 N N . PRO A 1 73 ? -0.078 -6.974 -6.687 1.00 76.12 73 PRO A N 1
ATOM 571 C CA . PRO A 1 73 ? -0.670 -7.451 -5.432 1.00 76.12 73 PRO A CA 1
ATOM 572 C C . PRO A 1 73 ? -2.202 -7.498 -5.464 1.00 76.12 73 PRO A C 1
ATOM 574 O O . PRO A 1 73 ? -2.797 -8.491 -5.054 1.00 76.12 73 PRO A O 1
ATOM 577 N N . GLY A 1 74 ? -2.828 -6.467 -6.039 1.00 78.44 74 GLY A N 1
ATOM 578 C CA . GLY A 1 74 ? -4.281 -6.366 -6.191 1.00 78.44 74 GLY A CA 1
ATOM 579 C C . GLY A 1 74 ? -4.921 -7.388 -7.135 1.00 78.44 74 GLY A C 1
ATOM 580 O O . GLY A 1 74 ? -6.142 -7.458 -7.208 1.00 78.44 74 GLY A O 1
ATOM 581 N N . VAL A 1 75 ? -4.119 -8.183 -7.843 1.00 84.50 75 VAL A N 1
ATOM 582 C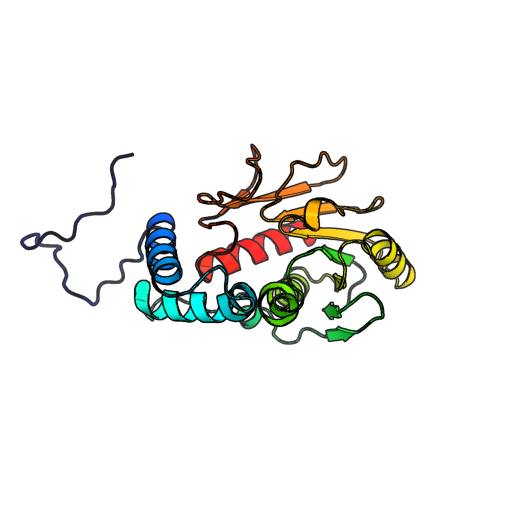 CA . VAL A 1 75 ? -4.569 -9.326 -8.653 1.00 84.50 75 VAL A CA 1
ATOM 583 C C . VAL A 1 75 ? -4.135 -10.639 -8.005 1.00 84.50 75 VAL A C 1
ATOM 585 O O . VAL A 1 75 ? -4.907 -11.585 -7.955 1.00 84.50 75 VAL A O 1
ATOM 588 N N . ALA A 1 76 ? -2.910 -10.702 -7.479 1.00 87.31 76 ALA A N 1
ATOM 589 C CA . ALA A 1 76 ? -2.354 -11.914 -6.882 1.00 87.31 76 ALA A CA 1
ATOM 590 C C . ALA A 1 76 ? -3.067 -12.345 -5.588 1.00 87.31 76 ALA A C 1
ATOM 592 O O . ALA A 1 76 ? -3.022 -13.522 -5.233 1.00 87.31 76 ALA A O 1
ATOM 593 N N . TYR A 1 77 ? -3.673 -11.398 -4.863 1.00 91.62 77 TYR A N 1
ATOM 594 C CA . TYR A 1 77 ? -4.138 -11.615 -3.492 1.00 91.62 77 TYR A CA 1
ATOM 595 C C . TYR A 1 77 ? -5.568 -11.140 -3.229 1.00 91.62 77 TYR A C 1
ATOM 597 O O . TYR A 1 77 ? -5.924 -10.948 -2.077 1.00 91.62 77 TYR A O 1
ATOM 605 N N . THR A 1 78 ? -6.396 -10.912 -4.245 1.00 85.31 78 THR A N 1
ATOM 606 C CA . THR A 1 78 ? -7.777 -10.419 -4.045 1.00 85.31 78 THR A CA 1
ATOM 607 C C . THR A 1 78 ? -8.843 -11.492 -4.254 1.00 85.31 78 THR A C 1
ATOM 609 O O . THR A 1 78 ? -10.038 -11.213 -4.173 1.00 85.31 78 THR A O 1
ATOM 612 N N . ASP A 1 79 ? -8.431 -12.745 -4.454 1.00 84.75 79 ASP A N 1
ATOM 613 C CA . ASP A 1 79 ? -9.350 -13.868 -4.612 1.00 84.75 79 ASP A CA 1
ATOM 614 C C . ASP A 1 79 ? -10.250 -14.047 -3.378 1.00 84.75 79 ASP A C 1
ATOM 616 O O . ASP A 1 79 ? -9.779 -14.295 -2.268 1.00 84.75 79 ASP A O 1
ATOM 620 N N . ASN A 1 80 ? -11.567 -14.014 -3.605 1.00 82.25 80 ASN A N 1
ATOM 621 C CA . ASN A 1 80 ? -12.623 -14.243 -2.608 1.00 82.25 80 ASN A CA 1
ATOM 622 C C . ASN A 1 80 ? -12.696 -13.223 -1.454 1.00 82.25 80 ASN A C 1
ATOM 624 O O . ASN A 1 80 ? -13.308 -13.527 -0.428 1.00 82.25 80 ASN A O 1
ATOM 628 N N . ILE A 1 81 ? -12.131 -12.022 -1.607 1.00 91.44 81 ILE A N 1
ATOM 629 C CA . ILE A 1 81 ? -12.327 -10.950 -0.623 1.00 91.44 81 ILE A CA 1
ATOM 630 C C . ILE A 1 81 ? -13.712 -10.308 -0.797 1.00 91.44 81 ILE A C 1
ATOM 632 O O . ILE A 1 81 ? -14.156 -10.040 -1.915 1.00 91.44 81 ILE A O 1
ATOM 636 N N . SER A 1 82 ? -14.425 -10.071 0.305 1.00 93.75 82 SER A N 1
ATOM 637 C CA . SER A 1 82 ? -15.675 -9.306 0.278 1.00 93.75 82 SER A CA 1
ATOM 638 C C . SER A 1 82 ? -15.386 -7.809 0.179 1.00 93.75 82 SER A C 1
ATOM 640 O O . SER A 1 82 ? -14.378 -7.332 0.696 1.00 93.75 82 SER A O 1
ATOM 642 N N . GLN A 1 83 ? -16.292 -7.065 -0.454 1.00 95.75 83 GLN A N 1
ATOM 643 C CA . GLN A 1 83 ? -16.249 -5.607 -0.516 1.00 95.75 83 GLN A CA 1
ATOM 644 C C . GLN A 1 83 ? -17.622 -5.036 -0.158 1.00 95.75 83 GLN A C 1
ATOM 646 O O . GLN A 1 83 ? -18.649 -5.530 -0.634 1.00 95.75 83 GLN A O 1
ATOM 651 N N . LYS A 1 84 ? -17.644 -3.990 0.670 1.00 96.56 84 LYS A N 1
ATOM 652 C CA . LYS A 1 84 ? -18.844 -3.198 0.963 1.00 96.56 84 LYS A CA 1
ATOM 653 C C . LYS A 1 84 ? -18.492 -1.724 1.143 1.00 96.56 84 LYS A C 1
ATOM 655 O O . LYS A 1 84 ? -17.518 -1.400 1.814 1.00 96.56 84 LYS A O 1
ATOM 660 N N . SER A 1 85 ? -19.342 -0.843 0.636 1.00 97.25 85 SER A N 1
ATOM 661 C CA . SER A 1 85 ? -19.208 0.597 0.856 1.00 97.25 85 SER A CA 1
ATOM 662 C C . SER A 1 85 ? -19.855 1.018 2.179 1.00 97.25 85 SER A C 1
ATOM 664 O O . SER A 1 85 ? -20.887 0.476 2.589 1.00 97.25 85 SER A O 1
ATOM 666 N N . CYS A 1 86 ? -19.280 2.025 2.828 1.00 96.38 86 CYS A N 1
ATOM 667 C CA . CYS A 1 86 ? -19.889 2.768 3.927 1.00 96.38 86 CYS A CA 1
ATOM 668 C C . CYS A 1 86 ? -19.759 4.279 3.679 1.00 96.38 86 CYS A C 1
ATOM 670 O O . CYS A 1 86 ? -19.230 4.713 2.662 1.00 96.38 86 CYS A O 1
ATOM 672 N N . GLU A 1 87 ? -20.258 5.098 4.603 1.00 96.62 87 GLU A N 1
ATOM 673 C CA . GLU A 1 87 ? -20.193 6.562 4.475 1.00 96.62 87 GLU A CA 1
ATOM 674 C C . GLU A 1 87 ? -18.767 7.134 4.519 1.00 96.62 87 GLU A C 1
ATOM 676 O O . GLU A 1 87 ? -18.554 8.254 4.065 1.00 96.62 87 GLU A O 1
ATOM 681 N N . LEU A 1 88 ? -17.806 6.369 5.050 1.00 97.44 88 LEU A N 1
ATOM 682 C CA . LEU A 1 88 ? -16.408 6.778 5.187 1.00 97.44 88 LEU A CA 1
ATOM 683 C C . LEU A 1 88 ? -15.514 6.264 4.053 1.00 97.44 88 LEU A C 1
ATOM 685 O O . LEU A 1 88 ? -14.378 6.717 3.959 1.00 97.44 88 LEU A O 1
ATOM 689 N N . GLY A 1 89 ? -15.978 5.322 3.224 1.00 96.94 89 GLY A N 1
ATOM 690 C CA . GLY A 1 89 ? -15.184 4.720 2.152 1.00 96.94 89 GLY A CA 1
ATOM 691 C C . GLY A 1 89 ? -15.526 3.251 1.892 1.00 96.94 89 GLY A C 1
ATOM 692 O O . GLY A 1 89 ? -16.687 2.845 1.965 1.00 96.94 89 GLY A O 1
ATOM 693 N N . GLU A 1 90 ? -14.511 2.445 1.582 1.00 97.62 90 GLU A N 1
ATOM 694 C CA . GLU A 1 90 ? -14.666 1.043 1.175 1.00 97.62 90 GLU A CA 1
ATOM 695 C C . GLU A 1 90 ? -14.098 0.085 2.224 1.00 97.62 90 GLU A C 1
ATOM 697 O O . GLU A 1 90 ? -12.995 0.276 2.735 1.00 97.62 90 GLU A O 1
ATOM 702 N N . ILE A 1 91 ? -14.849 -0.971 2.534 1.00 98.25 91 ILE A N 1
ATOM 703 C CA . ILE A 1 91 ? -14.455 -2.009 3.486 1.00 98.25 91 ILE A CA 1
ATOM 704 C C . ILE A 1 91 ? -14.193 -3.304 2.728 1.00 98.25 91 ILE A C 1
ATOM 706 O O . ILE A 1 91 ? -15.084 -3.821 2.050 1.00 98.25 91 ILE A O 1
ATOM 710 N N . PHE A 1 92 ? -12.999 -3.855 2.918 1.00 97.88 92 PHE A N 1
ATOM 711 C CA . PHE A 1 92 ? -12.571 -5.139 2.384 1.00 97.88 92 PHE A CA 1
ATOM 712 C C . PHE A 1 92 ? -12.475 -6.181 3.499 1.00 97.88 92 PHE A C 1
ATOM 714 O O . PHE A 1 92 ? -11.865 -5.932 4.541 1.00 97.88 92 PHE A O 1
ATOM 721 N N . GLY A 1 93 ? -13.046 -7.362 3.270 1.00 96.00 93 GLY A N 1
ATOM 722 C CA . GLY A 1 93 ? -13.034 -8.468 4.224 1.00 96.00 93 GLY A CA 1
ATOM 723 C C . GLY A 1 93 ? -13.974 -8.288 5.421 1.00 96.00 93 GLY A C 1
ATOM 724 O O . GLY A 1 93 ? -14.644 -7.270 5.603 1.00 96.00 93 GLY A O 1
ATOM 725 N N . GLU A 1 94 ? -14.030 -9.321 6.260 1.00 94.62 94 GLU A N 1
ATOM 726 C CA . GLU A 1 94 ? -14.836 -9.350 7.481 1.00 94.62 94 GLU A CA 1
ATOM 727 C C . GLU A 1 94 ? -14.012 -9.935 8.629 1.00 94.62 94 GLU A C 1
ATOM 729 O O . GLU A 1 94 ? -13.553 -11.073 8.569 1.00 94.62 94 GLU A O 1
ATOM 734 N N . SER A 1 95 ? -13.806 -9.151 9.687 1.00 96.12 95 SER A N 1
ATOM 735 C CA . SER A 1 95 ? -13.010 -9.556 10.844 1.00 96.12 95 SER A CA 1
ATOM 736 C C . SER A 1 95 ? -13.341 -8.693 12.059 1.00 96.12 95 SER A C 1
ATOM 738 O O . SER A 1 95 ? -13.911 -7.608 11.940 1.00 96.12 95 SER A O 1
ATOM 740 N N . THR A 1 96 ? -12.955 -9.156 13.248 1.00 96.50 96 THR A N 1
ATOM 741 C CA . THR A 1 96 ? -12.954 -8.325 14.464 1.00 96.50 96 THR A CA 1
ATOM 742 C C . THR A 1 96 ? -11.640 -7.569 14.661 1.00 96.50 96 THR A C 1
ATOM 744 O O . THR A 1 96 ? -11.528 -6.794 15.606 1.00 96.50 96 THR A O 1
ATOM 747 N N . SER A 1 97 ? -10.647 -7.792 13.800 1.00 98.00 97 SER A N 1
ATOM 748 C CA . SER A 1 97 ? -9.407 -7.016 13.743 1.00 98.00 97 SER A CA 1
ATOM 749 C C . SER A 1 97 ? -9.451 -6.124 12.513 1.00 98.00 97 SER A C 1
ATOM 751 O O . SER A 1 97 ? -9.649 -6.620 11.405 1.00 98.00 97 SER A O 1
ATOM 753 N N . TRP A 1 98 ? -9.346 -4.816 12.723 1.00 98.44 98 TRP A N 1
ATOM 754 C CA . TRP A 1 98 ? -9.535 -3.810 11.684 1.00 98.44 98 TRP A CA 1
ATOM 755 C C . TRP A 1 98 ? -8.237 -3.073 11.385 1.00 98.44 98 TRP A C 1
ATOM 757 O O . TRP A 1 98 ? -7.437 -2.835 12.287 1.00 98.44 98 TRP A O 1
ATOM 767 N N . ILE A 1 99 ? -8.064 -2.680 10.129 1.00 98.75 99 ILE A N 1
ATOM 768 C CA . ILE A 1 99 ? -7.004 -1.793 9.659 1.00 98.75 99 ILE A CA 1
ATOM 769 C C . ILE A 1 99 ? -7.682 -0.595 8.993 1.00 98.75 99 ILE A C 1
ATOM 771 O O . ILE A 1 99 ? -8.487 -0.766 8.080 1.00 98.75 99 ILE A O 1
ATOM 775 N N . ILE A 1 100 ? -7.360 0.614 9.439 1.00 98.69 100 ILE A N 1
ATOM 776 C CA . ILE A 1 100 ? -7.775 1.850 8.773 1.00 98.69 100 ILE A CA 1
ATOM 777 C C . ILE A 1 100 ? -6.667 2.251 7.804 1.00 98.69 100 ILE A C 1
ATOM 779 O O . ILE A 1 100 ? -5.543 2.505 8.233 1.00 98.69 100 ILE A O 1
ATOM 783 N N . SER A 1 101 ? -6.973 2.274 6.510 1.00 98.44 101 SER A N 1
ATOM 784 C CA . SER A 1 101 ? -6.023 2.637 5.460 1.00 98.44 101 SER A CA 1
ATOM 785 C C . SER A 1 101 ? -6.134 4.122 5.126 1.00 98.44 101 SER A C 1
ATOM 787 O O . SER A 1 101 ? -7.223 4.603 4.814 1.00 98.44 101 SER A O 1
ATOM 789 N N . LEU A 1 102 ? -5.017 4.848 5.207 1.00 98.06 102 LEU A N 1
ATOM 790 C CA . LEU A 1 102 ? -4.938 6.299 5.062 1.00 98.06 102 LEU A CA 1
ATOM 791 C C . LEU A 1 102 ? -4.056 6.686 3.874 1.00 98.06 102 LEU A C 1
ATOM 793 O O . LEU A 1 102 ? -2.838 6.488 3.884 1.00 98.06 102 LEU A O 1
ATOM 797 N N . TRP A 1 103 ? -4.679 7.322 2.884 1.00 96.31 103 TRP A N 1
ATOM 798 C CA . TRP A 1 103 ? -3.994 7.994 1.786 1.00 96.31 103 TRP A CA 1
ATOM 799 C C . TRP A 1 103 ? -4.776 9.224 1.324 1.00 96.31 103 TRP A C 1
ATOM 801 O O . TRP A 1 103 ? -5.972 9.136 1.031 1.00 96.31 103 TRP A O 1
ATOM 811 N N . ASP A 1 104 ? -4.084 10.359 1.231 1.00 93.00 104 ASP A N 1
ATOM 812 C CA . ASP A 1 104 ? -4.610 11.664 0.815 1.00 93.00 104 ASP A CA 1
ATOM 813 C C . ASP A 1 104 ? -4.268 12.022 -0.645 1.00 93.00 104 ASP A C 1
ATOM 815 O O . ASP A 1 104 ? -4.410 13.171 -1.067 1.00 93.00 104 ASP A O 1
ATOM 819 N N . GLY A 1 105 ? -3.828 11.039 -1.435 1.00 90.25 105 GLY A N 1
ATOM 820 C CA . GLY A 1 105 ? -3.526 11.243 -2.846 1.00 90.25 105 GLY A CA 1
ATOM 821 C C . GLY A 1 105 ? -4.758 11.456 -3.738 1.00 90.25 105 GLY A C 1
ATOM 822 O O . GLY A 1 105 ? -5.904 11.513 -3.278 1.00 90.25 105 GLY A O 1
ATOM 823 N N . PRO A 1 106 ? -4.548 11.592 -5.060 1.00 91.88 106 PRO A N 1
ATOM 824 C CA . PRO A 1 106 ? -5.614 11.937 -5.992 1.00 91.88 106 PRO A CA 1
ATOM 825 C C . PRO A 1 106 ? -6.745 10.903 -6.010 1.00 91.88 106 PRO A C 1
ATOM 827 O O . PRO A 1 106 ? -6.516 9.716 -6.237 1.00 91.88 106 PRO A O 1
ATOM 830 N N . LYS A 1 107 ? -7.997 11.371 -5.900 1.00 89.69 107 LYS A N 1
ATOM 831 C CA . LYS A 1 107 ? -9.197 10.509 -5.935 1.00 89.69 107 LYS A CA 1
ATOM 832 C C . LYS A 1 107 ? -9.248 9.600 -7.165 1.00 89.69 107 LYS A C 1
ATOM 834 O O . LYS A 1 107 ? -9.623 8.440 -7.057 1.00 89.69 107 LYS A O 1
ATOM 839 N N . VAL A 1 108 ? -8.818 10.114 -8.319 1.00 89.62 108 VAL A N 1
ATOM 840 C CA . VAL A 1 108 ? -8.775 9.367 -9.589 1.00 89.62 108 VAL A CA 1
ATOM 841 C C . VAL A 1 108 ? -7.824 8.169 -9.557 1.00 89.62 108 VAL A C 1
ATOM 843 O O . VAL A 1 108 ? -7.988 7.250 -10.349 1.00 89.62 108 VAL A O 1
ATOM 846 N N . ALA A 1 109 ? -6.835 8.174 -8.661 1.00 92.81 109 ALA A N 1
ATOM 847 C CA . ALA A 1 109 ? -5.871 7.094 -8.516 1.00 92.81 109 ALA A CA 1
ATOM 848 C C . ALA A 1 109 ? -6.262 6.093 -7.422 1.00 92.81 109 ALA A C 1
ATOM 850 O O . ALA A 1 109 ? -5.804 4.959 -7.463 1.00 92.81 109 ALA A O 1
ATOM 851 N N . LYS A 1 110 ? -7.132 6.464 -6.477 1.00 92.69 110 LYS A N 1
ATOM 852 C CA . LYS A 1 110 ? -7.518 5.614 -5.338 1.00 92.69 110 LYS A CA 1
ATOM 853 C C . LYS A 1 110 ? -8.050 4.251 -5.753 1.00 92.69 110 LYS A C 1
ATOM 855 O O . LYS A 1 110 ? -7.584 3.241 -5.236 1.00 92.69 110 LYS A O 1
ATOM 860 N N . GLU A 1 111 ? -8.929 4.233 -6.747 1.00 91.25 111 GLU A N 1
ATOM 861 C CA . GLU A 1 111 ? -9.569 3.010 -7.235 1.00 91.25 111 GLU A CA 1
ATOM 862 C C . GLU A 1 111 ? -8.596 2.021 -7.884 1.00 91.25 111 GLU A C 1
ATOM 864 O O . GLU A 1 111 ? -8.747 0.814 -7.736 1.00 91.25 111 GLU A O 1
ATOM 869 N N . HIS A 1 112 ? -7.583 2.519 -8.592 1.00 89.75 112 HIS A N 1
ATOM 870 C CA . HIS A 1 112 ? -6.722 1.675 -9.424 1.00 89.75 112 HIS A CA 1
ATOM 871 C C . HIS A 1 112 ? -5.342 1.437 -8.814 1.00 89.75 112 HIS A C 1
ATOM 873 O O . HIS A 1 112 ? -4.748 0.389 -9.040 1.00 89.75 112 HIS A O 1
ATOM 879 N N . PHE A 1 113 ? -4.839 2.386 -8.024 1.00 90.94 113 PHE A N 1
ATOM 880 C CA . PHE A 1 113 ? -3.521 2.320 -7.401 1.00 90.94 113 PHE A CA 1
ATOM 881 C C . PHE A 1 113 ? -3.585 1.788 -5.968 1.00 90.94 113 PHE A C 1
ATOM 883 O O . PHE A 1 113 ? -2.830 0.887 -5.620 1.00 90.94 113 PHE A O 1
ATOM 890 N N . PHE A 1 114 ? -4.482 2.326 -5.138 1.00 93.06 114 PHE A N 1
ATOM 891 C CA . PHE A 1 114 ? -4.408 2.128 -3.687 1.00 93.06 114 PHE A CA 1
ATOM 892 C C . PHE A 1 114 ? -5.358 1.047 -3.163 1.00 93.06 114 PHE A C 1
ATOM 894 O O . PHE A 1 114 ? -4.932 0.129 -2.464 1.00 93.06 114 PHE A O 1
ATOM 901 N N . ARG A 1 115 ? -6.638 1.091 -3.550 1.00 94.69 115 ARG A N 1
ATOM 902 C CA . ARG A 1 115 ? -7.652 0.114 -3.121 1.00 94.69 115 ARG A CA 1
ATOM 903 C C . ARG A 1 115 ? -7.316 -1.336 -3.472 1.00 94.69 115 ARG A C 1
ATOM 905 O O . ARG A 1 115 ? -7.564 -2.195 -2.629 1.00 94.69 115 ARG A O 1
ATOM 912 N N . PRO A 1 116 ? -6.700 -1.650 -4.628 1.00 94.81 116 PRO A N 1
ATOM 913 C CA . PRO A 1 116 ? -6.282 -3.021 -4.899 1.00 94.81 116 PRO A CA 1
ATOM 914 C C . PRO A 1 116 ? -5.212 -3.520 -3.913 1.00 94.81 116 PRO A C 1
ATOM 916 O O . PRO A 1 116 ? -5.241 -4.687 -3.528 1.00 94.81 116 PRO A O 1
ATOM 919 N N . GLU A 1 117 ? -4.302 -2.654 -3.444 1.00 95.31 117 GLU A N 1
ATOM 920 C CA . GLU A 1 117 ? -3.365 -3.013 -2.368 1.00 95.31 117 GLU A CA 1
ATOM 921 C C . GLU A 1 117 ? -4.078 -3.162 -1.013 1.00 95.31 117 GLU A C 1
ATOM 923 O O . GLU A 1 117 ? -3.761 -4.087 -0.269 1.00 95.31 117 GLU A O 1
ATOM 928 N N . ALA A 1 118 ? -5.076 -2.326 -0.708 1.00 97.25 118 ALA A N 1
ATOM 929 C CA . ALA A 1 118 ? -5.891 -2.456 0.507 1.00 97.25 118 ALA A CA 1
ATOM 930 C C . ALA A 1 118 ? -6.693 -3.769 0.544 1.00 97.25 118 ALA A C 1
ATOM 932 O O . ALA A 1 118 ? -6.732 -4.446 1.572 1.00 97.25 118 ALA A O 1
ATOM 933 N N . ALA A 1 119 ? -7.272 -4.174 -0.586 1.00 97.31 119 ALA A N 1
ATOM 934 C CA . ALA A 1 119 ? -7.959 -5.453 -0.725 1.00 97.31 119 ALA A CA 1
ATOM 935 C C . ALA A 1 119 ? -6.993 -6.640 -0.554 1.00 97.31 119 ALA A C 1
ATOM 937 O O . ALA A 1 119 ? -7.293 -7.587 0.175 1.00 97.31 119 ALA A O 1
ATOM 938 N N . ALA A 1 120 ? -5.804 -6.564 -1.164 1.00 97.00 120 ALA A N 1
ATOM 939 C CA . ALA A 1 120 ? -4.746 -7.557 -0.986 1.00 97.00 120 ALA A CA 1
ATOM 940 C C . ALA A 1 120 ? -4.279 -7.653 0.476 1.00 97.00 120 ALA A C 1
ATOM 942 O O . ALA A 1 120 ? -4.070 -8.751 0.997 1.00 97.00 120 ALA A O 1
ATOM 943 N N . LEU A 1 121 ? -4.152 -6.511 1.156 1.00 97.88 121 LEU A N 1
ATOM 944 C CA . LEU A 1 121 ? -3.813 -6.453 2.571 1.00 97.88 121 LEU A CA 1
ATOM 945 C C . LEU A 1 121 ? -4.887 -7.119 3.433 1.00 97.88 121 LEU A C 1
ATOM 947 O O . LEU A 1 121 ? -4.543 -7.897 4.322 1.00 97.88 121 LEU A O 1
ATOM 951 N N . ALA A 1 122 ? -6.169 -6.851 3.171 1.00 97.56 122 ALA A N 1
ATOM 952 C CA . ALA A 1 122 ? -7.280 -7.469 3.894 1.00 97.56 122 ALA A CA 1
ATOM 953 C C . ALA A 1 122 ? -7.225 -8.994 3.780 1.00 97.56 122 ALA A C 1
ATOM 955 O O . ALA A 1 122 ? -7.231 -9.702 4.788 1.00 97.56 122 ALA A O 1
ATOM 956 N N . GLN A 1 123 ? -7.069 -9.493 2.553 1.00 96.75 123 GLN A N 1
ATOM 957 C CA . GLN A 1 123 ? -6.995 -10.924 2.292 1.00 96.75 123 GLN A CA 1
ATOM 958 C C . GLN A 1 123 ? -5.796 -11.582 2.980 1.00 96.75 123 GLN A C 1
ATOM 960 O O . GLN A 1 123 ? -5.942 -12.622 3.620 1.00 96.75 123 GLN A O 1
ATOM 965 N N . LEU A 1 124 ? -4.603 -10.996 2.855 1.00 96.94 124 LEU A N 1
ATOM 966 C CA . LEU A 1 124 ? -3.392 -11.591 3.414 1.00 96.94 124 LEU A CA 1
ATOM 967 C C . LEU A 1 124 ? -3.365 -11.507 4.941 1.00 96.94 124 LEU A C 1
ATOM 969 O O . LEU A 1 124 ? -2.969 -12.469 5.595 1.00 96.94 124 LEU A O 1
ATOM 973 N N . SER A 1 125 ? -3.772 -10.385 5.532 1.00 96.94 125 SER A N 1
ATOM 974 C CA . SER A 1 125 ? -3.748 -10.206 6.990 1.00 96.94 125 SER A CA 1
ATOM 975 C C . SER A 1 125 ? -4.871 -10.971 7.699 1.00 96.94 125 SER A C 1
ATOM 977 O O . SER A 1 125 ? -4.708 -11.361 8.855 1.00 96.94 125 SER A O 1
ATOM 979 N N . GLY A 1 126 ? -6.002 -11.207 7.022 1.00 96.38 126 GLY A N 1
ATOM 980 C CA . GLY A 1 126 ? -7.237 -11.691 7.647 1.00 96.38 126 GLY A CA 1
ATOM 981 C C . GLY A 1 126 ? -7.956 -10.618 8.479 1.00 96.38 126 GLY A C 1
ATOM 982 O O . GLY A 1 126 ? -8.872 -10.929 9.249 1.00 96.38 126 GLY A O 1
ATOM 983 N N . CYS A 1 127 ? -7.535 -9.357 8.366 1.00 97.38 127 CYS A N 1
ATOM 984 C CA . CYS A 1 127 ? -8.208 -8.209 8.961 1.00 97.38 127 CYS A CA 1
ATOM 985 C C . CYS A 1 127 ? -9.288 -7.656 8.022 1.00 97.38 127 CYS A C 1
ATOM 987 O O . CYS A 1 127 ? -9.228 -7.822 6.806 1.00 97.38 127 CYS A O 1
ATOM 989 N N . ALA A 1 128 ? -10.257 -6.943 8.595 1.00 98.00 128 ALA A N 1
ATOM 990 C CA . ALA A 1 128 ? -11.106 -6.047 7.824 1.00 98.00 128 ALA A CA 1
ATOM 991 C C . ALA A 1 128 ? -10.312 -4.767 7.545 1.00 98.00 128 ALA A C 1
ATOM 993 O O . ALA A 1 128 ? -9.762 -4.179 8.475 1.00 98.00 128 ALA A O 1
ATOM 994 N N . VAL A 1 129 ? -10.239 -4.325 6.295 1.00 98.56 129 VAL A N 1
ATOM 995 C CA . VAL A 1 129 ? -9.566 -3.070 5.935 1.00 98.56 129 VAL A CA 1
ATOM 996 C C . VAL A 1 129 ? -10.619 -2.051 5.538 1.00 98.56 129 VAL A C 1
ATOM 998 O O . VAL A 1 129 ? -11.359 -2.291 4.592 1.00 98.56 129 VAL A O 1
ATOM 1001 N N . LEU A 1 130 ? -10.679 -0.922 6.241 1.00 98.56 130 LEU A N 1
ATOM 1002 C CA . LEU A 1 130 ? -11.454 0.248 5.832 1.00 98.56 130 LEU A CA 1
ATOM 1003 C C . LEU A 1 130 ? -10.509 1.243 5.149 1.00 98.56 130 LEU A C 1
ATOM 1005 O O . LEU A 1 130 ? -9.709 1.896 5.817 1.00 98.56 130 LEU A O 1
ATOM 1009 N N . ASP A 1 131 ? -10.602 1.346 3.825 1.00 98.19 131 ASP A N 1
ATOM 1010 C CA . ASP A 1 131 ? -10.000 2.427 3.043 1.00 98.19 131 ASP A CA 1
ATOM 1011 C C . ASP A 1 131 ? -10.898 3.660 3.126 1.00 98.19 131 ASP A C 1
ATOM 1013 O O . ASP A 1 131 ? -11.982 3.681 2.540 1.00 98.19 131 ASP A O 1
ATOM 1017 N N . VAL A 1 132 ? -10.466 4.669 3.889 1.00 98.00 132 VAL A N 1
ATOM 1018 C CA . VAL A 1 132 ? -11.244 5.904 4.070 1.00 98.00 132 VAL A CA 1
ATOM 1019 C C . VAL A 1 132 ? -11.112 6.789 2.844 1.00 98.00 132 VAL A C 1
ATOM 1021 O O . VAL A 1 132 ? -10.012 6.927 2.325 1.00 98.00 132 VAL A O 1
ATOM 1024 N N . ASP A 1 133 ? -12.179 7.441 2.392 1.00 96.56 133 ASP A N 1
ATOM 1025 C CA . ASP A 1 133 ? -12.148 8.321 1.220 1.00 96.56 133 ASP A CA 1
ATOM 1026 C C . ASP A 1 133 ? -11.283 9.571 1.443 1.00 96.56 133 ASP A C 1
ATOM 1028 O O . ASP A 1 133 ? -10.506 9.934 0.551 1.00 96.56 133 ASP A O 1
ATOM 1032 N N . ASP A 1 134 ? -11.368 10.182 2.629 1.00 96.00 134 ASP A N 1
ATOM 1033 C CA . ASP A 1 134 ? -10.545 11.309 3.084 1.00 96.00 134 ASP A CA 1
ATOM 1034 C C . ASP A 1 134 ? -9.748 10.901 4.333 1.00 96.00 134 ASP A C 1
ATOM 1036 O O . ASP A 1 134 ? -10.313 10.470 5.337 1.00 96.00 134 ASP A O 1
ATOM 1040 N N . ALA A 1 135 ? -8.420 11.055 4.295 1.00 96.19 135 ALA A N 1
ATOM 1041 C CA . ALA A 1 135 ? -7.548 10.710 5.418 1.00 96.19 135 ALA A CA 1
ATOM 1042 C C . ALA A 1 135 ? -7.886 11.498 6.700 1.00 96.19 135 ALA A C 1
ATOM 1044 O O . ALA A 1 135 ? -7.612 11.026 7.800 1.00 96.19 135 ALA A O 1
ATOM 1045 N N . LYS A 1 136 ? -8.536 12.664 6.589 1.00 96.19 136 LYS A N 1
ATOM 1046 C CA . LYS A 1 136 ? -8.999 13.456 7.743 1.00 96.19 136 LYS A CA 1
ATOM 1047 C C . LYS A 1 136 ? -10.081 12.764 8.564 1.00 96.19 136 LYS A C 1
ATOM 1049 O O . LYS A 1 136 ? -10.243 13.097 9.736 1.00 96.19 136 LYS A O 1
ATOM 1054 N N . ASP A 1 137 ? -10.776 11.791 7.985 1.00 97.62 137 ASP A N 1
ATOM 1055 C CA . ASP A 1 137 ? -11.806 11.021 8.676 1.00 97.62 137 ASP A CA 1
ATOM 1056 C C . ASP A 1 137 ? -11.225 9.869 9.513 1.00 97.62 137 ASP A C 1
ATOM 1058 O O . ASP A 1 137 ? -11.979 9.069 10.063 1.00 97.62 137 ASP A O 1
ATOM 1062 N N . ALA A 1 138 ? -9.897 9.789 9.672 1.00 97.62 138 ALA A N 1
ATOM 1063 C CA . ALA A 1 138 ? -9.222 8.714 10.399 1.00 97.62 138 ALA A CA 1
ATOM 1064 C C . ALA A 1 138 ? -9.781 8.477 11.813 1.00 97.62 138 ALA A C 1
ATOM 1066 O O . ALA A 1 138 ? -10.062 7.336 12.180 1.00 97.62 138 ALA A O 1
ATOM 1067 N N . SER A 1 139 ? -10.005 9.536 12.599 1.00 97.88 139 SER A N 1
ATOM 1068 C CA . SER A 1 139 ? -10.572 9.400 13.950 1.00 97.88 139 SER A CA 1
ATOM 1069 C C . SER A 1 139 ? -12.001 8.852 13.916 1.00 97.88 139 SER A C 1
ATOM 1071 O O . SER A 1 139 ? -12.341 7.958 14.691 1.00 97.88 139 SER A O 1
ATOM 1073 N N . SER A 1 140 ? -12.824 9.335 12.980 1.00 98.06 140 SER A N 1
ATOM 1074 C CA . SER A 1 140 ? -14.186 8.833 12.761 1.00 98.06 140 SER A CA 1
ATOM 1075 C C . SER A 1 140 ? -14.175 7.367 12.324 1.00 98.06 140 SER A C 1
ATOM 1077 O O . SER A 1 140 ? -15.013 6.588 12.769 1.00 98.06 140 SER A O 1
ATOM 1079 N N . ALA A 1 141 ? -13.198 6.964 11.511 1.00 98.25 141 ALA A N 1
ATOM 1080 C CA . ALA A 1 141 ? -13.029 5.593 11.048 1.00 98.25 141 ALA A CA 1
ATOM 1081 C C . ALA A 1 141 ? -12.625 4.632 12.175 1.00 98.25 141 ALA A C 1
ATOM 1083 O O . ALA A 1 141 ? -13.139 3.514 12.234 1.00 98.25 141 ALA A O 1
ATOM 1084 N N . VAL A 1 142 ? -11.778 5.070 13.115 1.00 98.12 142 VAL A N 1
ATOM 1085 C CA . VAL A 1 142 ? -11.478 4.295 14.331 1.00 98.12 142 VAL A CA 1
ATOM 1086 C C . VAL A 1 142 ? -12.745 4.091 15.159 1.00 98.12 142 VAL A C 1
ATOM 1088 O O . VAL A 1 142 ? -13.040 2.958 15.544 1.00 98.12 142 VAL A O 1
ATOM 1091 N N . THR A 1 143 ? -13.527 5.148 15.401 1.00 97.94 143 THR A N 1
ATOM 1092 C CA . THR A 1 143 ? -14.810 5.037 16.115 1.00 97.94 143 THR A CA 1
ATOM 1093 C C . THR A 1 143 ? -15.768 4.096 15.390 1.00 97.94 143 THR A C 1
ATOM 1095 O O . THR A 1 143 ? -16.283 3.163 16.002 1.00 97.94 143 THR A O 1
ATOM 1098 N N . PHE A 1 144 ? -15.926 4.261 14.076 1.00 98.06 144 PHE A N 1
ATOM 1099 C CA . PHE A 1 144 ? -16.768 3.405 13.247 1.00 98.06 144 PHE A CA 1
ATOM 1100 C C . PHE A 1 144 ? -16.367 1.929 13.351 1.00 98.06 144 PHE A C 1
ATOM 1102 O O . PHE A 1 144 ? -17.231 1.068 13.524 1.00 98.06 144 PHE A O 1
ATOM 1109 N N . ALA A 1 145 ? -15.070 1.616 13.290 1.00 97.62 145 ALA A N 1
ATOM 1110 C CA . ALA A 1 145 ? -14.583 0.248 13.440 1.00 97.62 145 ALA A CA 1
ATOM 1111 C C . ALA A 1 145 ? -14.961 -0.333 14.813 1.00 97.62 145 ALA A C 1
ATOM 1113 O O . ALA A 1 145 ? -15.483 -1.448 14.891 1.00 97.62 145 ALA A O 1
ATOM 1114 N N . ARG A 1 146 ? -14.758 0.427 15.900 1.00 97.31 146 ARG A N 1
ATOM 1115 C CA . ARG A 1 146 ? -15.121 0.002 17.266 1.00 97.31 146 ARG A CA 1
ATOM 1116 C C . ARG A 1 146 ? -16.625 -0.235 17.411 1.00 97.31 146 ARG A C 1
ATOM 1118 O O . ARG A 1 146 ? -17.015 -1.279 17.935 1.00 97.31 146 ARG A O 1
ATOM 1125 N N . ASP A 1 147 ? -17.450 0.664 16.884 1.00 97.19 147 ASP A N 1
ATOM 1126 C CA . ASP A 1 147 ? -18.913 0.539 16.897 1.00 97.19 147 ASP A CA 1
ATOM 1127 C C . ASP A 1 147 ? -19.401 -0.671 16.080 1.00 97.19 147 ASP A C 1
ATOM 1129 O O . ASP A 1 147 ? -20.420 -1.281 16.406 1.00 97.19 147 ASP A O 1
ATOM 1133 N N . ASN A 1 148 ? -18.629 -1.084 15.069 1.00 96.19 148 ASN A N 1
ATOM 1134 C CA . ASN A 1 148 ? -18.863 -2.289 14.268 1.00 96.19 148 ASN A CA 1
ATOM 1135 C C . ASN A 1 148 ? -18.152 -3.544 14.818 1.00 96.19 148 ASN A C 1
ATOM 1137 O O . ASN A 1 148 ? -18.001 -4.542 14.112 1.00 96.19 148 ASN A O 1
ATOM 1141 N N . GLY A 1 149 ? -17.749 -3.530 16.092 1.00 95.88 149 GLY A N 1
ATOM 1142 C CA . GLY A 1 149 ? -17.254 -4.713 16.798 1.00 95.88 149 GLY A CA 1
ATOM 1143 C C . GLY A 1 149 ? -15.752 -4.975 16.667 1.00 95.88 149 GLY A C 1
ATOM 1144 O O . GLY A 1 149 ? -15.305 -6.085 16.976 1.00 95.88 149 GLY A O 1
ATOM 1145 N N . ALA A 1 150 ? -14.958 -3.986 16.241 1.00 97.31 150 ALA A N 1
ATOM 1146 C CA . ALA A 1 150 ? -13.505 -4.108 16.214 1.00 97.31 150 ALA A CA 1
ATOM 1147 C C . ALA A 1 150 ? -12.922 -4.267 17.630 1.00 97.31 150 ALA A C 1
ATOM 1149 O O . ALA A 1 150 ? -12.967 -3.364 18.472 1.00 97.31 150 ALA A O 1
ATOM 1150 N N . LYS A 1 151 ? -12.307 -5.424 17.879 1.00 96.88 151 LYS A N 1
ATOM 1151 C CA . LYS A 1 151 ? -11.526 -5.715 19.088 1.00 96.88 151 LYS A CA 1
ATOM 1152 C C . LYS A 1 151 ? -10.140 -5.095 19.025 1.00 96.88 151 LYS A C 1
ATOM 1154 O O . LYS A 1 151 ? -9.634 -4.656 20.054 1.00 96.88 151 LYS A O 1
ATOM 1159 N N . THR A 1 152 ? -9.565 -5.018 17.829 1.00 97.50 152 THR A N 1
ATOM 1160 C CA . THR A 1 152 ? -8.319 -4.298 17.560 1.00 97.50 152 THR A CA 1
ATOM 1161 C C . THR A 1 152 ? -8.509 -3.385 16.358 1.00 97.50 152 THR A C 1
ATOM 1163 O O . THR A 1 152 ? -9.192 -3.759 15.404 1.00 97.50 152 THR A O 1
ATOM 1166 N N . VAL A 1 153 ? -7.915 -2.198 16.409 1.00 98.06 153 VAL A N 1
ATOM 1167 C CA . VAL A 1 153 ? -7.904 -1.227 15.314 1.00 98.06 153 VAL A CA 1
ATOM 1168 C C . VAL A 1 153 ? -6.465 -0.798 15.087 1.00 98.06 153 VAL A C 1
ATOM 1170 O O . VAL A 1 153 ? -5.871 -0.126 15.921 1.00 98.06 153 VAL A O 1
ATOM 1173 N N . ALA A 1 154 ? -5.901 -1.210 13.963 1.00 98.44 154 ALA A N 1
ATOM 1174 C CA . ALA A 1 154 ? -4.604 -0.772 13.490 1.00 98.44 154 ALA A CA 1
ATOM 1175 C C . ALA A 1 154 ? -4.768 0.286 12.392 1.00 98.44 154 ALA A C 1
ATOM 1177 O O . ALA A 1 154 ? -5.856 0.466 11.841 1.00 98.44 154 ALA A O 1
ATOM 1178 N N . VAL A 1 155 ? -3.687 0.987 12.067 1.00 98.56 155 VAL A N 1
ATOM 1179 C CA . VAL A 1 155 ? -3.668 2.000 11.006 1.00 98.56 155 VAL A CA 1
ATOM 1180 C C . VAL A 1 155 ? -2.550 1.683 10.030 1.00 98.56 155 VAL A C 1
ATOM 1182 O O . VAL A 1 155 ? -1.420 1.423 10.434 1.00 98.56 155 VAL A O 1
ATOM 1185 N N . TRP A 1 156 ? -2.857 1.731 8.743 1.00 98.62 156 TRP A N 1
ATOM 1186 C CA . TRP A 1 156 ? -1.874 1.742 7.673 1.00 98.62 156 TRP A CA 1
ATOM 1187 C C . TRP A 1 156 ? -1.916 3.106 6.997 1.00 98.62 156 TRP A C 1
ATOM 1189 O O . TRP A 1 156 ? -2.964 3.516 6.514 1.00 98.62 156 TRP A O 1
ATOM 1199 N N . ALA A 1 157 ? -0.793 3.816 6.957 1.00 98.00 157 ALA A N 1
ATOM 1200 C CA . ALA A 1 157 ? -0.707 5.109 6.299 1.00 98.00 157 ALA A CA 1
ATOM 1201 C C . ALA A 1 157 ? 0.359 5.109 5.208 1.00 98.00 157 ALA A C 1
ATOM 1203 O O . ALA A 1 157 ? 1.501 4.705 5.440 1.00 98.00 157 ALA A O 1
ATOM 1204 N N . PHE A 1 158 ? -0.015 5.600 4.030 1.00 97.81 158 PHE A N 1
ATOM 1205 C CA . PHE A 1 158 ? 0.870 5.721 2.880 1.00 97.81 158 PHE A CA 1
ATOM 1206 C C . PHE A 1 158 ? 1.191 7.187 2.582 1.00 97.81 158 PHE A C 1
ATOM 1208 O O . PHE A 1 158 ? 0.285 8.026 2.548 1.00 97.81 158 PHE A O 1
ATOM 1215 N N . SER A 1 159 ? 2.462 7.490 2.298 1.00 96.56 159 SER A N 1
ATOM 1216 C CA . SER A 1 159 ? 2.901 8.840 1.919 1.00 96.56 159 SER A CA 1
ATOM 1217 C C . SER A 1 159 ? 2.481 9.895 2.961 1.00 96.56 159 SER A C 1
ATOM 1219 O O . SER A 1 159 ? 2.640 9.670 4.162 1.00 96.56 159 SER A O 1
ATOM 1221 N N . SER A 1 160 ? 1.924 11.030 2.535 1.00 95.25 160 SER A N 1
ATOM 1222 C CA . SER A 1 160 ? 1.360 12.091 3.388 1.00 95.25 160 SER A CA 1
ATOM 1223 C C . SER A 1 160 ? 0.160 11.663 4.241 1.00 95.25 160 SER A C 1
ATOM 1225 O O . SER A 1 160 ? -0.180 12.347 5.207 1.00 95.25 160 SER A O 1
ATOM 1227 N N . GLY A 1 161 ? -0.410 10.477 4.001 1.00 96.00 161 GLY A N 1
ATOM 1228 C CA . GLY A 1 161 ? -1.381 9.854 4.901 1.00 96.00 161 GLY A CA 1
ATOM 1229 C C . GLY A 1 161 ? -0.862 9.708 6.340 1.00 96.00 161 GLY A C 1
ATOM 1230 O O . GLY A 1 161 ? -1.656 9.708 7.280 1.00 96.00 161 GLY A O 1
ATOM 1231 N N . CYS A 1 162 ? 0.464 9.648 6.539 1.00 95.00 162 CYS A N 1
ATOM 1232 C CA . CYS A 1 162 ? 1.078 9.558 7.867 1.00 95.00 162 CYS A CA 1
ATOM 1233 C C . CYS A 1 162 ? 0.834 10.791 8.751 1.00 95.00 162 CYS A C 1
ATOM 1235 O O . CYS A 1 162 ? 1.084 10.739 9.950 1.00 95.00 162 CYS A O 1
ATOM 1237 N N . GLU A 1 163 ? 0.360 11.907 8.196 1.00 94.50 163 GLU A N 1
ATOM 1238 C CA . GLU A 1 163 ? 0.016 13.101 8.977 1.00 94.50 163 GLU A CA 1
ATOM 1239 C C . GLU A 1 163 ? -1.350 12.997 9.673 1.00 94.50 163 GLU A C 1
ATOM 1241 O O . GLU A 1 163 ? -1.667 13.827 10.523 1.00 94.50 163 GLU A O 1
ATOM 1246 N N . TYR A 1 164 ? -2.137 11.967 9.349 1.00 96.12 164 TYR A N 1
ATOM 1247 C CA . TYR A 1 164 ? -3.510 11.787 9.824 1.00 96.12 164 TYR A CA 1
ATOM 1248 C C . TYR A 1 164 ? -3.676 10.596 10.775 1.00 96.12 164 TYR A C 1
ATOM 1250 O O . TYR A 1 164 ? -4.790 10.109 10.953 1.00 96.12 164 TYR A O 1
ATOM 1258 N N . ILE A 1 165 ? -2.589 10.103 11.382 1.00 96.50 165 ILE A N 1
ATOM 1259 C CA . ILE A 1 165 ? -2.670 8.997 12.346 1.00 96.50 165 ILE A CA 1
ATOM 1260 C C . ILE A 1 165 ? -3.553 9.425 13.534 1.00 96.50 165 ILE A C 1
ATOM 1262 O O . ILE A 1 165 ? -3.212 10.393 14.217 1.00 96.50 165 ILE A O 1
ATOM 1266 N N . PRO A 1 166 ? -4.678 8.736 13.788 1.00 95.62 166 PRO A N 1
ATOM 1267 C CA . PRO A 1 166 ? -5.581 9.064 14.879 1.00 95.62 166 PRO A CA 1
ATOM 1268 C C . PRO A 1 166 ? -5.084 8.485 16.208 1.00 95.62 166 PRO A C 1
ATOM 1270 O O . PRO A 1 166 ? -4.374 7.476 16.248 1.00 95.62 166 PRO A O 1
ATOM 1273 N N . ASP A 1 167 ? -5.543 9.074 17.311 1.00 92.25 167 ASP A N 1
ATOM 1274 C CA . ASP A 1 167 ? -5.416 8.456 18.630 1.00 92.25 167 ASP A CA 1
ATOM 1275 C C . ASP A 1 167 ? -6.214 7.138 18.697 1.00 92.25 167 ASP A C 1
ATOM 1277 O O . ASP A 1 167 ? -7.232 6.959 18.025 1.00 92.25 167 ASP A O 1
ATOM 1281 N N . GLY A 1 168 ? -5.782 6.210 19.556 1.00 90.00 168 GLY A N 1
ATOM 1282 C CA . GLY A 1 168 ? -6.505 4.956 19.810 1.00 90.00 168 GLY A CA 1
ATOM 1283 C C . GLY A 1 168 ? -6.247 3.827 18.805 1.00 90.00 168 GLY A C 1
ATOM 1284 O O . GLY A 1 168 ? -6.909 2.788 18.885 1.00 90.00 168 GLY A O 1
ATOM 1285 N N . ALA A 1 169 ? -5.288 4.005 17.893 1.00 95.75 169 ALA A N 1
ATOM 1286 C CA . ALA A 1 169 ? -4.726 2.915 17.103 1.00 95.75 169 ALA A CA 1
ATOM 1287 C C . ALA A 1 169 ? -3.878 1.988 17.991 1.00 95.75 169 ALA A C 1
ATOM 1289 O O . ALA A 1 169 ? -3.031 2.448 18.750 1.00 95.75 169 ALA A O 1
ATOM 1290 N N . ASP A 1 170 ? -4.078 0.678 17.876 1.00 96.81 170 ASP A N 1
ATOM 1291 C CA . ASP A 1 170 ? -3.342 -0.334 18.642 1.00 96.81 170 ASP A CA 1
ATOM 1292 C C . ASP A 1 170 ? -1.953 -0.613 18.040 1.00 96.81 170 ASP A C 1
ATOM 1294 O O . ASP A 1 170 ? -1.027 -0.989 18.758 1.00 96.81 170 ASP A O 1
ATOM 1298 N N . LYS A 1 171 ? -1.817 -0.457 16.716 1.00 97.06 171 LYS A N 1
ATOM 1299 C CA . LYS A 1 171 ? -0.585 -0.629 15.929 1.00 97.06 171 LYS A CA 1
ATOM 1300 C C . LYS A 1 171 ? -0.628 0.256 14.689 1.00 97.06 171 LYS A C 1
ATOM 1302 O O . LYS A 1 171 ? -1.711 0.522 14.164 1.00 97.06 171 LYS A O 1
ATOM 1307 N N . VAL A 1 172 ? 0.537 0.662 14.192 1.00 98.19 172 VAL A N 1
ATOM 1308 C CA . VAL A 1 172 ? 0.645 1.518 13.005 1.00 98.19 172 VAL A CA 1
ATOM 1309 C C . VAL A 1 172 ? 1.664 0.955 12.022 1.00 98.19 172 VAL A C 1
ATOM 1311 O O . VAL A 1 172 ? 2.749 0.540 12.412 1.00 98.19 172 VAL A O 1
ATOM 1314 N N . ALA A 1 173 ? 1.338 0.9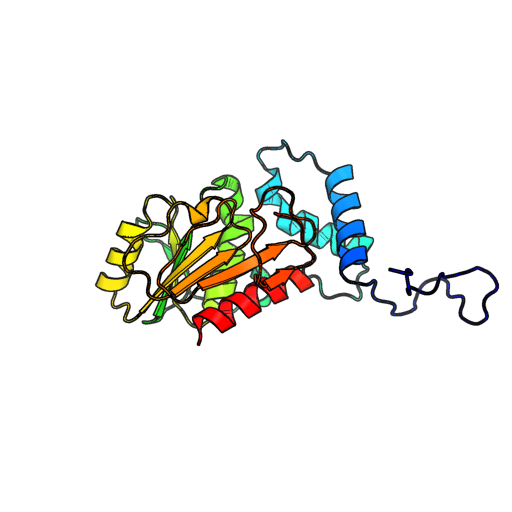62 10.735 1.00 98.12 173 ALA A N 1
ATOM 1315 C CA . ALA A 1 173 ? 2.315 0.782 9.675 1.00 98.12 173 ALA A CA 1
ATOM 1316 C C . ALA A 1 173 ? 2.406 2.043 8.815 1.00 98.12 173 ALA A C 1
ATOM 1318 O O . ALA A 1 173 ? 1.386 2.597 8.402 1.00 98.12 173 ALA A O 1
ATOM 1319 N N . LEU A 1 174 ? 3.630 2.482 8.539 1.00 97.94 174 LEU A N 1
ATOM 1320 C CA . LEU A 1 174 ? 3.937 3.647 7.719 1.00 97.94 174 LEU A CA 1
ATOM 1321 C C . LEU A 1 174 ? 4.645 3.185 6.447 1.00 97.94 174 LEU A C 1
ATOM 1323 O O . LEU A 1 174 ? 5.775 2.702 6.507 1.00 97.94 174 LEU A O 1
ATOM 1327 N N . THR A 1 175 ? 4.010 3.361 5.294 1.00 97.88 175 THR A N 1
ATOM 1328 C CA . THR A 1 175 ? 4.608 3.035 3.997 1.00 97.88 175 THR A CA 1
ATOM 1329 C C . THR A 1 175 ? 5.015 4.311 3.278 1.00 97.88 175 THR A C 1
ATOM 1331 O O . THR A 1 175 ? 4.171 5.132 2.925 1.00 97.88 175 THR A O 1
ATOM 1334 N N . PHE A 1 176 ? 6.319 4.465 3.055 1.00 97.50 176 PHE A N 1
ATOM 1335 C CA . PHE A 1 176 ? 6.935 5.626 2.409 1.00 97.50 176 PHE A CA 1
ATOM 1336 C C . PHE A 1 176 ? 6.469 6.963 3.016 1.00 97.50 176 PHE A C 1
ATOM 1338 O O . PHE A 1 176 ? 6.025 7.844 2.284 1.00 97.50 176 PHE A O 1
ATOM 1345 N N . PRO A 1 177 ? 6.511 7.140 4.351 1.00 97.12 177 PRO A N 1
ATOM 1346 C CA . PRO A 1 177 ? 5.983 8.344 4.987 1.00 97.12 177 PRO A CA 1
ATOM 1347 C C . PRO A 1 177 ? 6.747 9.589 4.525 1.00 97.12 177 PRO A C 1
ATOM 1349 O O . PRO A 1 177 ? 7.974 9.581 4.469 1.00 97.12 177 PRO A O 1
ATOM 1352 N N . THR A 1 178 ? 6.051 10.691 4.251 1.00 96.00 178 THR A N 1
ATOM 1353 C CA . THR A 1 178 ? 6.693 11.978 3.901 1.00 96.00 178 THR A CA 1
ATOM 1354 C C . THR A 1 178 ? 7.241 12.714 5.124 1.00 96.00 178 THR A C 1
ATOM 1356 O O . THR A 1 178 ? 8.031 13.651 5.000 1.00 96.00 178 THR A O 1
ATOM 1359 N N . LYS A 1 179 ? 6.849 12.280 6.327 1.00 90.38 179 LYS A N 1
ATOM 1360 C CA . LYS A 1 179 ? 7.232 12.890 7.597 1.00 90.38 179 LYS A CA 1
ATOM 1361 C C . LYS A 1 179 ? 7.458 11.832 8.669 1.00 90.38 179 LYS A C 1
ATOM 1363 O O . LYS A 1 179 ? 6.724 10.855 8.763 1.00 90.38 179 LYS A O 1
ATOM 1368 N N . VAL A 1 180 ? 8.455 12.061 9.520 1.00 86.25 180 VAL A N 1
ATOM 1369 C CA . VAL A 1 180 ? 8.678 11.227 10.707 1.00 86.25 180 VAL A CA 1
ATOM 1370 C C . VAL A 1 180 ? 7.672 11.623 11.783 1.00 86.25 180 VAL A C 1
ATOM 1372 O O . VAL A 1 180 ? 7.641 12.781 12.205 1.00 86.25 180 VAL A O 1
ATOM 1375 N N . VAL A 1 181 ? 6.867 10.662 12.229 1.00 82.31 181 VAL A N 1
ATOM 1376 C CA . VAL A 1 181 ? 5.880 10.848 13.295 1.00 82.31 181 VAL A CA 1
ATOM 1377 C C . VAL A 1 181 ? 6.254 9.926 14.457 1.00 82.31 181 VAL A C 1
ATOM 1379 O O . VAL A 1 181 ? 6.300 8.712 14.259 1.00 82.31 181 VAL A O 1
ATOM 1382 N N . PRO A 1 182 ? 6.577 10.463 15.648 1.00 83.44 182 PRO A N 1
ATOM 1383 C CA . PRO A 1 182 ? 6.800 9.633 16.823 1.00 83.44 182 PRO A CA 1
ATOM 1384 C C . PRO A 1 182 ? 5.467 9.037 17.282 1.00 83.44 182 PRO A C 1
ATOM 1386 O O . PRO A 1 182 ? 4.474 9.753 17.403 1.00 83.44 182 PRO A O 1
ATOM 1389 N N . LEU A 1 183 ? 5.455 7.730 17.528 1.00 90.69 183 LEU A N 1
ATOM 1390 C CA . LEU A 1 183 ? 4.273 6.975 17.926 1.00 90.69 183 LEU A CA 1
ATOM 1391 C C . LEU A 1 183 ? 4.629 6.079 19.114 1.00 90.69 183 LEU A C 1
ATOM 1393 O O . LEU A 1 183 ? 5.629 5.364 19.073 1.00 90.69 183 LEU A O 1
ATOM 1397 N N . ASP A 1 184 ? 3.787 6.085 20.146 1.00 91.56 184 ASP A N 1
ATOM 1398 C CA . ASP A 1 184 ? 3.970 5.276 21.363 1.00 91.56 184 ASP A CA 1
ATOM 1399 C C . ASP A 1 184 ? 3.341 3.872 21.242 1.00 91.56 184 ASP A C 1
ATOM 1401 O O . ASP A 1 184 ? 3.064 3.198 22.236 1.00 91.56 184 ASP A O 1
ATOM 1405 N N . VAL A 1 185 ? 3.100 3.423 20.010 1.00 95.00 185 VAL A N 1
ATOM 1406 C CA . VAL A 1 185 ? 2.479 2.135 19.678 1.00 95.00 185 VAL A CA 1
ATOM 1407 C C . VAL A 1 185 ? 3.398 1.326 18.764 1.00 95.00 185 VAL A C 1
ATOM 1409 O O . VAL A 1 185 ? 4.243 1.913 18.078 1.00 95.00 185 VAL A O 1
ATOM 1412 N N . PRO A 1 186 ? 3.266 -0.017 18.722 1.00 96.88 186 PRO A N 1
ATOM 1413 C CA . PRO A 1 186 ? 4.040 -0.839 17.801 1.00 96.88 186 PRO A CA 1
ATOM 1414 C C . PRO A 1 186 ? 3.932 -0.289 16.379 1.00 96.88 186 PRO A C 1
ATOM 1416 O O . PRO A 1 186 ? 2.828 -0.162 15.843 1.00 96.88 186 PRO A O 1
ATOM 1419 N N . THR A 1 187 ? 5.082 0.061 15.804 1.00 96.50 187 THR A N 1
ATOM 1420 C CA . THR A 1 187 ? 5.167 0.739 14.511 1.00 96.50 187 THR A CA 1
ATOM 1421 C C . THR A 1 187 ? 6.071 -0.039 13.564 1.00 96.50 187 THR A C 1
ATOM 1423 O O . THR A 1 187 ? 7.196 -0.381 13.929 1.00 96.50 187 THR A O 1
ATOM 1426 N N . PHE A 1 188 ? 5.586 -0.299 12.352 1.00 97.44 188 PHE A N 1
ATOM 1427 C CA . PHE A 1 188 ? 6.370 -0.860 11.255 1.00 97.44 188 PHE A CA 1
ATOM 1428 C C . PHE A 1 188 ? 6.512 0.169 10.139 1.00 97.44 188 PHE A C 1
ATOM 1430 O O . PHE A 1 188 ? 5.521 0.713 9.662 1.00 97.44 188 PHE A O 1
ATOM 1437 N N . THR A 1 189 ? 7.741 0.446 9.719 1.00 97.69 189 THR A N 1
ATOM 1438 C CA . THR A 1 189 ? 8.020 1.500 8.739 1.00 97.69 189 THR A CA 1
ATOM 1439 C C . THR A 1 189 ? 8.695 0.905 7.517 1.00 97.69 189 THR A C 1
ATOM 1441 O O . THR A 1 189 ? 9.697 0.210 7.655 1.00 97.69 189 THR A O 1
ATOM 1444 N N . GLN A 1 190 ? 8.171 1.221 6.336 1.00 97.88 190 GLN A N 1
ATOM 1445 C CA . GLN A 1 190 ? 8.689 0.806 5.035 1.00 97.88 190 GLN A CA 1
ATOM 1446 C C . GLN A 1 190 ? 9.218 2.032 4.276 1.00 97.88 190 GLN A C 1
ATOM 1448 O O . GLN A 1 190 ? 8.508 3.032 4.154 1.00 97.88 190 GLN A O 1
ATOM 1453 N N . VAL A 1 191 ? 10.444 1.965 3.750 1.00 97.69 191 VAL A N 1
ATOM 1454 C CA . VAL A 1 191 ? 11.100 3.037 2.974 1.00 97.69 191 VAL A CA 1
ATOM 1455 C C . VAL A 1 191 ? 11.664 2.505 1.654 1.00 97.69 191 VAL A C 1
ATOM 1457 O O . VAL A 1 191 ? 12.065 1.346 1.571 1.00 97.69 191 VAL A O 1
ATOM 1460 N N . GLY A 1 192 ? 11.698 3.340 0.614 1.00 97.31 192 GLY A N 1
ATOM 1461 C CA . GLY A 1 192 ? 12.296 2.980 -0.676 1.00 97.31 192 GLY A CA 1
ATOM 1462 C C . GLY A 1 192 ? 13.789 3.310 -0.745 1.00 97.31 192 GLY A C 1
ATOM 1463 O O . GLY A 1 192 ? 14.209 4.378 -0.295 1.00 97.31 192 GLY A O 1
ATOM 1464 N N . THR A 1 193 ? 14.599 2.437 -1.353 1.00 96.25 193 THR A N 1
ATOM 1465 C CA . THR A 1 193 ? 16.041 2.668 -1.582 1.00 96.25 193 THR A CA 1
ATOM 1466 C C . THR A 1 193 ? 16.312 3.898 -2.449 1.00 96.25 193 THR A C 1
ATOM 1468 O O . THR A 1 193 ? 17.328 4.572 -2.268 1.00 96.25 193 THR A O 1
ATOM 1471 N N . ALA A 1 194 ? 15.401 4.206 -3.374 1.00 96.00 194 ALA A N 1
ATOM 1472 C CA . ALA A 1 194 ? 15.477 5.321 -4.313 1.00 96.00 194 ALA A CA 1
ATOM 1473 C C . ALA A 1 194 ? 14.313 6.314 -4.130 1.00 96.00 194 ALA A C 1
ATOM 1475 O O . ALA A 1 194 ? 13.906 6.983 -5.083 1.00 96.00 194 ALA A O 1
ATOM 1476 N N . ASP A 1 195 ? 13.754 6.406 -2.920 1.00 95.94 195 ASP A N 1
ATOM 1477 C CA . ASP A 1 195 ? 12.706 7.373 -2.601 1.00 95.94 195 ASP A CA 1
ATOM 1478 C C . ASP A 1 195 ? 13.299 8.774 -2.352 1.00 95.94 195 ASP A C 1
ATOM 1480 O O . ASP A 1 195 ? 14.078 8.998 -1.423 1.00 95.94 195 ASP A O 1
ATOM 1484 N N . SER A 1 196 ? 12.936 9.727 -3.213 1.00 94.06 196 SER A N 1
ATOM 1485 C CA . SER A 1 196 ? 13.326 11.138 -3.110 1.00 94.06 196 SER A CA 1
ATOM 1486 C C . SER A 1 196 ? 12.264 12.029 -2.454 1.00 94.06 196 SER A C 1
ATOM 1488 O O . SER A 1 196 ? 12.508 13.223 -2.289 1.00 94.06 196 SER A O 1
ATOM 1490 N N . ILE A 1 197 ? 11.088 11.482 -2.142 1.00 94.88 197 ILE A N 1
ATOM 1491 C CA . ILE A 1 197 ? 9.929 12.193 -1.584 1.00 94.88 197 ILE A CA 1
ATOM 1492 C C . ILE A 1 197 ? 9.770 11.856 -0.097 1.00 94.88 197 ILE A C 1
ATOM 1494 O O . ILE A 1 197 ? 9.520 12.744 0.717 1.00 94.88 197 ILE A O 1
ATOM 1498 N N . GLY A 1 198 ? 9.911 10.577 0.251 1.00 93.38 198 GLY A N 1
ATOM 1499 C CA . GLY A 1 198 ? 9.759 10.065 1.606 1.00 93.38 198 GLY A CA 1
ATOM 1500 C C . GLY A 1 198 ? 10.840 10.550 2.575 1.00 93.38 198 GLY A C 1
ATOM 1501 O O . GLY A 1 198 ? 11.973 10.879 2.209 1.00 93.38 198 GLY A O 1
ATOM 1502 N N . ALA A 1 199 ? 10.490 10.562 3.856 1.00 93.12 199 ALA A N 1
ATOM 1503 C CA . ALA A 1 199 ? 11.421 10.799 4.941 1.00 93.12 199 ALA A CA 1
ATOM 1504 C C . ALA A 1 199 ? 12.396 9.621 5.076 1.00 93.12 199 ALA A C 1
ATOM 1506 O O . ALA A 1 199 ? 12.018 8.452 5.011 1.00 93.12 199 ALA A O 1
ATOM 1507 N N . LYS A 1 200 ? 13.669 9.933 5.335 1.00 88.50 200 LYS A N 1
ATOM 1508 C CA . LYS A 1 200 ? 14.682 8.920 5.650 1.00 88.50 200 LYS A CA 1
ATOM 1509 C C . LYS A 1 200 ? 14.571 8.539 7.120 1.00 88.50 200 LYS A C 1
ATOM 1511 O O . LYS A 1 200 ? 14.745 9.396 7.986 1.00 88.50 200 LYS A O 1
ATOM 1516 N N . ILE A 1 201 ? 14.289 7.269 7.389 1.00 91.38 201 ILE A N 1
ATOM 1517 C CA . ILE A 1 201 ? 14.045 6.750 8.737 1.00 91.38 201 ILE A CA 1
ATOM 1518 C C . ILE A 1 201 ? 15.028 5.612 9.005 1.00 91.38 201 ILE A C 1
ATOM 1520 O O . ILE A 1 201 ? 15.074 4.632 8.266 1.00 91.38 201 ILE A O 1
ATOM 1524 N N . GLU A 1 202 ? 15.839 5.756 10.052 1.00 88.50 202 GLU A N 1
ATOM 1525 C CA . GLU A 1 202 ? 16.783 4.720 10.474 1.00 88.50 202 GLU A CA 1
ATOM 1526 C C . GLU A 1 202 ? 16.036 3.524 11.083 1.00 88.50 202 GLU A C 1
ATOM 1528 O O . GLU A 1 202 ? 15.072 3.699 11.827 1.00 88.50 202 GLU A O 1
ATOM 1533 N N . GLY A 1 203 ? 16.472 2.304 10.757 1.00 90.00 203 GLY A N 1
ATOM 1534 C CA . GLY A 1 203 ? 15.841 1.069 11.235 1.00 90.00 203 GLY A CA 1
ATOM 1535 C C . GLY A 1 203 ? 14.524 0.702 10.541 1.00 90.00 203 GLY A C 1
ATOM 1536 O O . GLY A 1 203 ? 13.883 -0.258 10.959 1.00 90.00 203 GLY A O 1
ATOM 1537 N N . ALA A 1 204 ? 14.119 1.437 9.500 1.00 95.50 204 ALA A N 1
ATOM 1538 C CA . ALA A 1 204 ? 12.980 1.077 8.660 1.00 95.50 204 ALA A CA 1
ATOM 1539 C C . ALA A 1 204 ? 13.314 -0.086 7.708 1.00 95.50 204 ALA A C 1
ATOM 1541 O O . ALA A 1 204 ? 14.446 -0.221 7.235 1.00 95.50 204 ALA A O 1
ATOM 1542 N N . GLU A 1 205 ? 12.303 -0.892 7.386 1.00 97.62 205 GLU A N 1
ATOM 1543 C CA . GLU A 1 205 ? 12.408 -1.943 6.376 1.00 97.62 205 GLU A CA 1
ATOM 1544 C C . GLU A 1 205 ? 12.544 -1.305 4.993 1.00 97.62 205 GLU A C 1
ATOM 1546 O O . GLU A 1 205 ? 11.812 -0.376 4.642 1.00 97.62 205 GLU A O 1
ATOM 1551 N N . THR A 1 206 ? 13.513 -1.781 4.217 1.00 97.38 206 THR A N 1
ATOM 1552 C CA . THR A 1 206 ? 13.919 -1.137 2.966 1.00 97.38 206 THR A CA 1
ATOM 1553 C C . THR A 1 206 ? 13.498 -1.963 1.755 1.00 97.38 206 THR A C 1
ATOM 1555 O O . THR A 1 206 ? 13.722 -3.175 1.711 1.00 97.38 206 THR A O 1
ATOM 1558 N N . TYR A 1 207 ? 12.938 -1.278 0.757 1.00 97.44 207 TYR A N 1
ATOM 1559 C CA . TYR A 1 207 ? 12.418 -1.863 -0.477 1.00 97.44 207 TYR A CA 1
ATOM 1560 C C . TYR A 1 207 ? 13.111 -1.274 -1.700 1.00 97.44 207 TYR A C 1
ATOM 1562 O O . TYR A 1 207 ? 13.390 -0.074 -1.740 1.00 97.44 207 TYR A O 1
ATOM 1570 N N . HIS A 1 208 ? 13.345 -2.097 -2.722 1.00 97.25 208 HIS A N 1
ATOM 1571 C CA . HIS A 1 208 ? 13.858 -1.656 -4.019 1.00 97.25 208 HIS A CA 1
ATOM 1572 C C . HIS A 1 208 ? 12.772 -0.892 -4.786 1.00 97.25 208 HIS A C 1
ATOM 1574 O O . HIS A 1 208 ? 12.120 -1.404 -5.701 1.00 97.25 208 HIS A O 1
ATOM 1580 N N . SER A 1 209 ? 12.570 0.363 -4.390 1.00 97.44 209 SER A N 1
ATOM 1581 C CA . SER A 1 209 ? 11.518 1.229 -4.904 1.00 97.44 209 SER A CA 1
ATOM 1582 C C . SER A 1 209 ? 11.922 2.703 -4.918 1.00 97.44 209 SER A C 1
ATOM 1584 O O . SER A 1 209 ? 12.770 3.162 -4.147 1.00 97.44 209 SER A O 1
ATOM 1586 N N . THR A 1 210 ? 11.256 3.470 -5.779 1.00 97.19 210 THR A N 1
ATOM 1587 C CA . THR A 1 210 ? 11.042 4.903 -5.547 1.00 97.19 210 THR A CA 1
ATOM 1588 C C . THR A 1 210 ? 9.843 5.084 -4.605 1.00 97.19 210 THR A C 1
ATOM 1590 O O . THR A 1 210 ? 9.393 4.129 -3.970 1.00 97.19 210 THR A O 1
ATOM 1593 N N . HIS A 1 211 ? 9.283 6.292 -4.530 1.00 96.56 211 HIS A N 1
ATOM 1594 C CA . HIS A 1 211 ? 8.050 6.536 -3.782 1.00 96.56 211 HIS A CA 1
ATOM 1595 C C . HIS A 1 211 ? 6.814 5.821 -4.365 1.00 96.56 211 HIS A C 1
ATOM 1597 O O . HIS A 1 211 ? 5.889 5.473 -3.639 1.00 96.56 211 HIS A O 1
ATOM 1603 N N . TYR A 1 212 ? 6.778 5.616 -5.687 1.00 95.81 212 TYR A N 1
ATOM 1604 C CA . TYR A 1 212 ? 5.613 5.049 -6.386 1.00 95.81 212 TYR A CA 1
ATOM 1605 C C . TYR A 1 212 ? 5.963 3.887 -7.320 1.00 95.81 212 TYR A C 1
ATOM 1607 O O . TYR A 1 212 ? 5.089 3.097 -7.670 1.00 95.81 212 TYR A O 1
ATOM 1615 N N . ILE A 1 213 ? 7.220 3.791 -7.761 1.00 96.81 213 ILE A N 1
ATOM 1616 C CA . ILE A 1 213 ? 7.668 2.803 -8.744 1.00 96.81 213 ILE A CA 1
ATOM 1617 C C . ILE A 1 213 ? 8.441 1.710 -8.020 1.00 96.81 213 ILE A C 1
ATOM 1619 O O . ILE A 1 213 ? 9.417 1.978 -7.327 1.00 96.81 213 ILE A O 1
ATOM 1623 N N . GLN A 1 214 ? 8.013 0.475 -8.230 1.00 96.19 214 GLN A N 1
ATOM 1624 C CA . GLN A 1 214 ? 8.649 -0.744 -7.749 1.00 96.19 214 GLN A CA 1
ATOM 1625 C C . GLN A 1 214 ? 8.277 -1.881 -8.696 1.00 96.19 214 GLN A C 1
ATOM 1627 O O . GLN A 1 214 ? 7.280 -1.786 -9.418 1.00 96.19 214 GLN A O 1
ATOM 1632 N N . THR A 1 215 ? 9.062 -2.954 -8.711 1.00 95.00 215 THR A N 1
ATOM 1633 C CA . THR A 1 215 ? 8.700 -4.137 -9.499 1.00 95.00 215 THR A CA 1
ATOM 1634 C C . THR A 1 215 ? 7.437 -4.789 -8.921 1.00 95.00 215 THR A C 1
ATOM 1636 O O . THR A 1 215 ? 7.162 -4.642 -7.725 1.00 95.00 215 THR A O 1
ATOM 1639 N N . PRO A 1 216 ? 6.666 -5.555 -9.716 1.00 94.88 216 PRO A N 1
ATOM 1640 C CA . PRO A 1 216 ? 5.541 -6.317 -9.179 1.00 94.88 216 PRO A CA 1
ATOM 1641 C C . PRO A 1 216 ? 5.953 -7.260 -8.038 1.00 94.88 216 PRO A C 1
ATOM 1643 O O . PRO A 1 216 ? 5.227 -7.389 -7.055 1.00 94.88 216 PRO A O 1
ATOM 1646 N N . ALA A 1 217 ? 7.135 -7.880 -8.129 1.00 93.25 217 ALA A N 1
ATOM 1647 C CA . ALA A 1 217 ? 7.664 -8.750 -7.080 1.00 93.25 217 ALA A CA 1
ATOM 1648 C C . ALA A 1 217 ? 7.919 -7.989 -5.768 1.00 93.25 217 ALA A C 1
ATOM 1650 O O . ALA A 1 217 ? 7.504 -8.453 -4.703 1.00 93.25 217 ALA A O 1
ATOM 1651 N N . GLU A 1 218 ? 8.521 -6.801 -5.851 1.00 95.94 218 GLU A N 1
ATOM 1652 C CA . GLU A 1 218 ? 8.789 -5.963 -4.681 1.00 95.94 218 GLU A CA 1
ATOM 1653 C C . GLU A 1 218 ? 7.493 -5.387 -4.093 1.00 95.94 218 GLU A C 1
ATOM 1655 O O . GLU A 1 218 ? 7.293 -5.419 -2.880 1.00 95.94 218 GLU A O 1
ATOM 1660 N N . ALA A 1 219 ? 6.533 -5.002 -4.943 1.00 96.19 219 ALA A N 1
ATOM 1661 C CA . ALA A 1 219 ? 5.189 -4.631 -4.502 1.00 96.19 219 ALA A CA 1
ATOM 1662 C C . ALA A 1 219 ? 4.506 -5.774 -3.736 1.00 96.19 219 ALA A C 1
ATOM 1664 O O . ALA A 1 219 ? 3.895 -5.553 -2.688 1.00 96.19 219 ALA A O 1
ATOM 1665 N N . ARG A 1 220 ? 4.636 -7.014 -4.226 1.00 96.38 220 ARG A N 1
ATOM 1666 C CA . ARG A 1 220 ? 4.110 -8.206 -3.549 1.00 96.38 220 ARG A CA 1
ATOM 1667 C C . ARG A 1 220 ? 4.823 -8.471 -2.223 1.00 96.38 220 ARG A C 1
ATOM 1669 O O . ARG A 1 220 ? 4.147 -8.863 -1.277 1.00 96.38 220 ARG A O 1
ATOM 1676 N N . ARG A 1 221 ? 6.141 -8.260 -2.127 1.00 97.25 221 ARG A N 1
ATOM 1677 C CA . ARG A 1 221 ? 6.886 -8.339 -0.856 1.00 97.25 221 ARG A CA 1
ATOM 1678 C C . ARG A 1 221 ? 6.373 -7.300 0.141 1.00 97.25 221 ARG A C 1
ATOM 1680 O O . ARG A 1 221 ? 5.947 -7.685 1.222 1.00 97.25 221 ARG A O 1
ATOM 1687 N N . LYS A 1 222 ? 6.298 -6.028 -0.263 1.00 97.38 222 LYS A N 1
ATOM 1688 C CA . LYS A 1 222 ? 5.808 -4.911 0.562 1.00 97.38 222 LYS A CA 1
ATOM 1689 C C . LYS A 1 222 ? 4.452 -5.206 1.205 1.00 97.38 222 LYS A C 1
ATOM 1691 O O . LYS A 1 222 ? 4.292 -5.014 2.408 1.00 97.38 222 LYS A O 1
ATOM 1696 N N . VAL A 1 223 ? 3.484 -5.691 0.423 1.00 97.44 223 VAL A N 1
ATOM 1697 C CA . VAL A 1 223 ? 2.134 -5.997 0.933 1.00 97.44 223 VAL A CA 1
ATOM 1698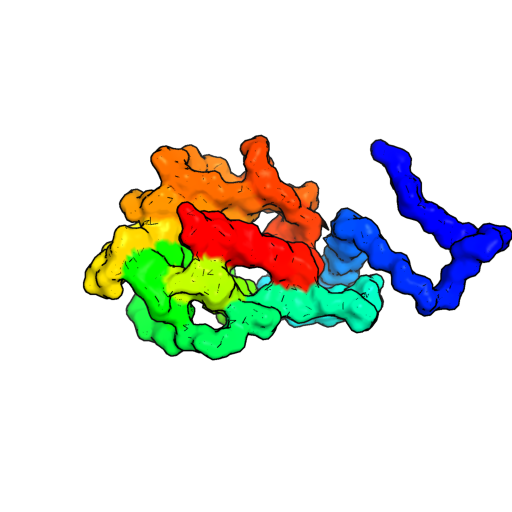 C C . VAL A 1 223 ? 2.127 -7.243 1.833 1.00 97.44 223 VAL A C 1
ATOM 1700 O O . VAL A 1 223 ? 1.376 -7.274 2.806 1.00 97.44 223 VAL A O 1
ATOM 1703 N N . ARG A 1 224 ? 2.972 -8.253 1.572 1.00 98.06 224 ARG A N 1
ATOM 1704 C CA . ARG A 1 224 ? 3.111 -9.422 2.464 1.00 98.06 224 ARG A CA 1
ATOM 1705 C C . ARG A 1 224 ? 3.696 -9.045 3.821 1.00 98.06 224 ARG A C 1
ATOM 1707 O O . ARG A 1 224 ? 3.111 -9.413 4.832 1.00 98.06 224 ARG A O 1
ATOM 1714 N N . ASP A 1 225 ? 4.777 -8.271 3.840 1.00 98.44 225 ASP A N 1
ATOM 1715 C CA . ASP A 1 225 ? 5.417 -7.828 5.084 1.00 98.44 225 ASP A CA 1
ATOM 1716 C C . ASP A 1 225 ? 4.449 -6.978 5.924 1.00 98.44 225 ASP A C 1
ATOM 1718 O O . ASP A 1 225 ? 4.341 -7.142 7.140 1.00 98.44 225 ASP A O 1
ATOM 1722 N N . LEU A 1 226 ? 3.676 -6.115 5.255 1.00 97.94 226 LEU A N 1
ATOM 1723 C CA . LEU A 1 226 ? 2.617 -5.326 5.876 1.00 97.94 226 LEU A CA 1
ATOM 1724 C C . LEU A 1 226 ? 1.524 -6.215 6.493 1.00 97.94 226 LEU A C 1
ATOM 1726 O O . LEU A 1 226 ? 1.106 -6.001 7.631 1.00 97.94 226 LEU A O 1
ATOM 1730 N N . ALA A 1 227 ? 1.072 -7.233 5.759 1.00 98.00 227 ALA A N 1
ATOM 1731 C CA . ALA A 1 227 ? 0.073 -8.177 6.244 1.00 98.00 227 ALA A CA 1
ATOM 1732 C C . ALA A 1 227 ? 0.580 -9.003 7.434 1.00 98.00 227 ALA A C 1
ATOM 1734 O O . ALA A 1 227 ? -0.162 -9.210 8.394 1.00 98.00 227 ALA A O 1
ATOM 1735 N N . ASP A 1 228 ? 1.835 -9.452 7.393 1.00 98.25 228 ASP A N 1
ATOM 1736 C CA . ASP A 1 228 ? 2.458 -10.199 8.483 1.00 98.25 228 ASP A CA 1
ATOM 1737 C C . ASP A 1 228 ? 2.612 -9.332 9.740 1.00 98.25 228 ASP A C 1
ATOM 1739 O O . ASP A 1 228 ? 2.380 -9.821 10.848 1.00 98.25 228 ASP A O 1
ATOM 1743 N N . PHE A 1 229 ? 2.917 -8.039 9.597 1.00 98.31 229 PHE A N 1
ATOM 1744 C CA . PHE A 1 229 ? 2.936 -7.108 10.725 1.00 98.31 229 PHE A CA 1
ATOM 1745 C C . PHE A 1 229 ? 1.568 -6.974 11.411 1.00 98.31 229 PHE A C 1
ATOM 1747 O O . PHE A 1 229 ? 1.508 -6.983 12.639 1.00 98.31 229 PHE A O 1
ATOM 1754 N N . PHE A 1 230 ? 0.476 -6.867 10.645 1.00 97.69 230 PHE A N 1
ATOM 1755 C CA . PHE A 1 230 ? -0.868 -6.712 11.218 1.00 97.69 230 PHE A CA 1
ATOM 1756 C C . PHE A 1 230 ? -1.495 -8.016 11.716 1.00 97.69 230 PHE A C 1
ATOM 1758 O O . PHE A 1 230 ? -2.397 -7.973 12.554 1.00 97.69 230 PHE A O 1
ATOM 1765 N N . ARG A 1 231 ? -1.046 -9.168 11.206 1.00 94.25 231 ARG A N 1
ATOM 1766 C CA . ARG A 1 231 ? -1.510 -10.483 11.669 1.00 94.25 231 ARG A CA 1
ATOM 1767 C C . ARG A 1 231 ? -0.957 -10.833 13.055 1.00 94.25 231 ARG A C 1
ATOM 1769 O O . ARG A 1 231 ? -1.651 -11.480 13.841 1.00 94.25 231 ARG A O 1
ATOM 1776 N N . ASN A 1 232 ? 0.297 -10.463 13.314 1.00 84.50 232 ASN A N 1
ATOM 1777 C CA . ASN A 1 232 ? 0.977 -10.640 14.604 1.00 84.50 232 ASN A CA 1
ATOM 1778 C C . ASN A 1 232 ? 0.642 -9.491 15.557 1.00 84.50 232 ASN A C 1
ATOM 1780 O O . ASN A 1 232 ? 0.954 -9.550 16.771 1.00 84.50 232 ASN A O 1
#

Sequence (232 aa):
MVDEYPENIQGDPNFNVGGVDRQLPDDLQLEQLRSYIESTYDPESPQYLALLPDRITHAAMLMLGSAVDHTMPGVAYTDNISQKSCELGEIFGESTSWIISLWDGPKVAKEHFFRPEAAALAQLSGCAVLDVDDAKDASSAVTFARDNGAKTVAVWAFSSGCEYIPDGADKVALTFPTKVVPLDVPTFTQVGTADSIGAKIEGAETYHSTHYIQTPAEARRKVRDLADFFRN

Secondary structure (DSSP, 8-state):
----S----TT-TT---S----PPPHHHHHHHHHHHHHHHS-TTSTTHHHHHHHHHHHHHHHHT-TTS----HHHHT-TT--EEEETTEEEES--SEEEEEE--S-HHHIIIIIHHHHHHHHHHH-SEEEEESSGGGHHHHHHHHHHTT-SEEEEEEEGGGGGGPPTT-SEEEEES-SS----SS-EEEEEETT-SSSPP-TT-EEESB-SS-B-HHHHHHHHHHHHHHHH-

Foldseek 3Di:
DPPPPDDLDDPDPPRDDDDDPDQDPQLVLLVQLVVVLVVPDDPPPLCSLQCVLVSLLVSSCVRRHPVDDQDALLRVQLPPWDWDADPFGIKIHDDLAEEEEFDADDLSNCVRRPVSLQSSLCRLQVHIYGDGSHLQCQQVVLVVSVVVNRPAYAYEYAECSVVSHDPPHQEYEYEQYQDDDDDPHHYAYEHEPQAPRGDDDPPHHYFPDYSRHGGSVRSNVVSNVSSVSSND